Protein AF-A0A412WUX0-F1 (afdb_monomer)

Solvent-accessible surface area (backbone atoms only — not comparable to full-atom values): 13013 Å² total; per-residue (Å²): 109,77,71,57,54,52,52,52,54,52,56,62,64,58,61,72,76,57,72,54,77,54,63,45,78,46,76,36,76,36,96,85,45,47,32,38,26,40,71,36,90,91,42,71,40,30,37,38,42,23,55,69,78,55,90,70,81,76,86,53,52,28,70,38,41,63,61,88,53,41,49,54,47,30,47,33,31,50,48,30,52,52,50,46,74,75,46,52,74,66,56,39,49,47,39,46,50,40,46,74,73,71,46,87,69,50,52,30,40,28,38,32,50,38,57,90,77,61,35,52,66,39,66,68,31,37,44,40,68,37,54,30,63,40,22,71,72,38,60,77,92,65,27,82,92,31,56,92,56,72,77,51,65,82,45,43,47,57,56,46,58,52,48,52,50,47,53,46,47,38,75,67,50,68,67,57,97,78,65,58,66,73,61,41,77,30,31,36,74,44,74,38,50,35,87,53,42,64,40,73,68,58,30,54,50,54,27,50,52,20,51,60,43,44,74,71,52,87,83,76,76,50,91,36,61,82,60,46,81,124

Organism: NCBI:txid544645

Nearest PDB structures (foldseek):
  3gjy-assembly1_A  TM=4.454E-01  e=3.849E-01  Corynebacterium glutamicum ATCC 13032
  1wfs-assembly1_A  TM=1.898E-01  e=1.478E+00  Mus musculus
  1vkk-assembly1_A  TM=1.898E-01  e=4.760E+00  Mus musculus
  1v6f-assembly1_A  TM=1.378E-01  e=7.600E+00  Mus musculus

Sequence (230 aa):
MKRIVLLFAALFSVSMLFSQEVFRLGTVKGEYVTYKVREQKDVPTRWIVRNVHNPDTAIKIVPNPGVIFSQEKDIEMQIAKILHEHLSAEELLEMKTREKEGGVCWFEVILRVDRNKYKLLQVTCFRFCNKYMAGMRRPPEKRQDYPASYNDFWLNIDPDRLHAIEKDIVKRVVLPEKMPEILLTDDFNILIMPRDLGDIKKIKEERKKAIERWKKEDVKPRAGWPPMIL

Secondary structure (DSSP, 8-state):
-HHHHHHHHHHHHHGGGS----S-SEEEE-SS-EEEEEEETTEEEEEEEEETT-S-----EE---SS--HHHHHHHHHHHHHHHHHS-HHHHHHHHHHHHTT----EEEEEEEETTTTEEEEEEEEEEE-HHHHHHTS-GGG-TTS-SS---SGGGS-HHHHHHHHHHHHHH----TT--THHHHS-EEEEE-GGGTS-HHHHHHHHHHHHHHHHH--PPP---SPPEE-

Radius of gyration: 19.14 Å; Cα contacts (8 Å, |Δi|>4): 361; chains: 1; bounding box: 59×37×49 Å

Foldseek 3Di:
DVVVVVVVVVVVVVVVPDQPLQQDAAWHDDPPFIWHWDAAPVHNQKIKTFTPVPVDPDFFWADFLQDDALLLLLLLLQLLLLVLVLDDLVRLVVLVVCVVVVHDAKKKWKWADDLVVQATDFTGIIMGGFQQVVLVPDDPVSNPVGDPDGDHDVSRDRPVSVVVSRVCSRVPRHGDPDDDVSVHPTIYMRIHHSVSNNDNVSSVVSSVVSNVVNVPDDDHGDDRDDIGGD

pLDDT: mean 84.4, std 14.34, range [35.94, 98.5]

Mean predicted aligned error: 7.98 Å

Structure (mmCIF, N/CA/C/O backbone):
data_AF-A0A412WUX0-F1
#
_entry.id   AF-A0A412WUX0-F1
#
loop_
_atom_site.group_PDB
_atom_site.id
_atom_site.type_symbol
_atom_site.label_atom_id
_atom_site.label_alt_id
_atom_site.label_comp_id
_atom_site.label_asym_id
_atom_site.label_entity_id
_atom_site.label_seq_id
_atom_site.pdbx_PDB_ins_code
_atom_site.Cartn_x
_atom_site.Cartn_y
_atom_site.Cartn_z
_atom_site.occupancy
_atom_site.B_iso_or_equiv
_atom_site.auth_seq_id
_atom_site.auth_comp_id
_atom_site.auth_asym_id
_atom_site.auth_atom_id
_atom_site.pdbx_PDB_model_num
ATOM 1 N N . MET A 1 1 ? 40.992 -18.380 -9.695 1.00 50.12 1 MET A N 1
ATOM 2 C CA . MET A 1 1 ? 39.604 -18.566 -9.205 1.00 50.12 1 MET A CA 1
ATOM 3 C C . MET A 1 1 ? 39.081 -17.407 -8.358 1.00 50.12 1 MET A C 1
ATOM 5 O O . MET A 1 1 ? 38.064 -16.855 -8.742 1.00 50.12 1 MET A O 1
ATOM 9 N N . LYS A 1 2 ? 39.760 -16.951 -7.289 1.00 43.31 2 LYS A N 1
ATOM 10 C CA . LYS A 1 2 ? 39.247 -15.852 -6.430 1.00 43.31 2 LYS A CA 1
ATOM 11 C C . LYS A 1 2 ? 38.978 -14.517 -7.159 1.00 43.31 2 LYS A C 1
ATOM 13 O O . LYS A 1 2 ? 38.004 -13.848 -6.847 1.00 43.31 2 LYS A O 1
ATOM 18 N N . ARG A 1 3 ? 39.781 -14.157 -8.174 1.00 48.09 3 ARG A N 1
ATOM 19 C CA . ARG A 1 3 ? 39.564 -12.940 -8.992 1.00 48.09 3 ARG A CA 1
ATOM 20 C C . ARG A 1 3 ? 38.419 -13.056 -10.012 1.00 48.09 3 ARG A C 1
ATOM 22 O O . ARG A 1 3 ? 37.830 -12.045 -10.358 1.00 48.09 3 ARG A O 1
ATOM 29 N N . ILE A 1 4 ? 38.081 -14.271 -10.455 1.00 55.69 4 ILE A N 1
ATOM 30 C CA . ILE A 1 4 ? 36.988 -14.508 -11.418 1.00 55.69 4 ILE A CA 1
ATOM 31 C C . ILE A 1 4 ? 35.632 -14.436 -10.702 1.00 55.69 4 ILE A C 1
ATOM 33 O O . ILE A 1 4 ? 34.695 -13.846 -11.225 1.00 55.69 4 ILE A O 1
ATOM 37 N N . VAL A 1 5 ? 35.551 -14.944 -9.467 1.00 56.38 5 VAL A N 1
ATOM 38 C CA . VAL A 1 5 ? 34.332 -14.872 -8.639 1.00 56.38 5 VAL A CA 1
ATOM 39 C C . VAL A 1 5 ? 33.962 -13.422 -8.293 1.00 56.38 5 VAL A C 1
ATOM 41 O O . VAL A 1 5 ? 32.790 -13.067 -8.344 1.00 56.38 5 VAL A O 1
ATOM 44 N N . LEU A 1 6 ? 34.949 -12.559 -8.025 1.00 49.66 6 LEU A N 1
ATOM 45 C CA . LEU A 1 6 ? 34.724 -11.125 -7.782 1.00 49.66 6 LEU A CA 1
ATOM 46 C C . LEU A 1 6 ? 34.221 -10.373 -9.025 1.00 49.66 6 LEU A C 1
ATOM 48 O O . LEU A 1 6 ? 33.378 -9.492 -8.897 1.00 49.66 6 LEU A O 1
ATOM 52 N N . LEU A 1 7 ? 34.684 -10.746 -10.222 1.00 48.84 7 LEU A N 1
ATOM 53 C CA . LEU A 1 7 ? 34.197 -10.185 -11.488 1.00 48.84 7 LEU A CA 1
ATOM 54 C C . LEU A 1 7 ? 32.758 -10.621 -11.797 1.00 48.84 7 LEU A C 1
ATOM 56 O O . LEU A 1 7 ? 31.967 -9.804 -12.254 1.00 48.84 7 LEU A O 1
ATOM 60 N N . PHE A 1 8 ? 32.387 -11.865 -11.478 1.00 50.47 8 PHE A N 1
ATOM 61 C CA . PHE A 1 8 ? 31.000 -12.327 -11.591 1.00 50.47 8 PHE A CA 1
ATOM 62 C C . PHE A 1 8 ? 30.072 -11.660 -10.566 1.00 50.47 8 PHE A C 1
ATOM 64 O O . PHE A 1 8 ? 28.975 -11.248 -10.928 1.00 50.47 8 PHE A O 1
ATOM 71 N N . ALA A 1 9 ? 30.515 -11.475 -9.319 1.00 52.97 9 ALA A N 1
ATOM 72 C CA . ALA A 1 9 ? 29.742 -10.748 -8.310 1.00 52.97 9 ALA A CA 1
ATOM 73 C C . ALA A 1 9 ? 29.549 -9.262 -8.676 1.00 52.97 9 ALA A C 1
ATOM 75 O O . ALA A 1 9 ? 28.475 -8.713 -8.449 1.00 52.97 9 ALA A O 1
ATOM 76 N N . ALA A 1 10 ? 30.552 -8.633 -9.301 1.00 49.44 10 ALA A N 1
ATOM 77 C CA . ALA A 1 10 ? 30.454 -7.265 -9.809 1.00 49.44 10 ALA A CA 1
ATOM 78 C C . ALA A 1 10 ? 29.569 -7.149 -11.066 1.00 49.44 10 ALA A C 1
ATOM 80 O O . ALA A 1 10 ? 28.888 -6.148 -11.249 1.00 49.44 10 ALA A O 1
ATOM 81 N N . LEU A 1 11 ? 29.527 -8.173 -11.925 1.00 42.44 11 LEU A N 1
ATOM 82 C CA . LEU A 1 11 ? 28.628 -8.192 -13.087 1.00 42.44 11 LEU A CA 1
ATOM 83 C C . LEU A 1 11 ? 27.156 -8.387 -12.683 1.00 42.44 11 LEU A C 1
ATOM 85 O O . LEU A 1 11 ? 26.280 -7.812 -13.324 1.00 42.44 11 LEU A O 1
ATOM 89 N N . PHE A 1 12 ? 26.882 -9.114 -11.594 1.00 43.78 12 PHE A N 1
ATOM 90 C CA . PHE A 1 12 ? 25.527 -9.265 -11.042 1.00 43.78 12 PHE A CA 1
ATOM 91 C C . PHE A 1 12 ? 25.060 -8.073 -10.192 1.00 43.78 12 PHE A C 1
ATOM 93 O O . PHE A 1 12 ? 23.856 -7.838 -10.093 1.00 43.78 12 PHE A O 1
ATOM 100 N N . SER A 1 13 ? 25.970 -7.285 -9.610 1.00 43.75 13 SER A N 1
ATOM 101 C CA . SER A 1 13 ? 25.588 -6.057 -8.897 1.00 43.75 13 SER A CA 1
ATOM 102 C C . SER A 1 13 ? 25.332 -4.870 -9.832 1.00 43.75 13 SER A C 1
ATOM 104 O O . SER A 1 13 ? 24.620 -3.943 -9.455 1.00 43.75 13 SER A O 1
ATOM 106 N N . VAL A 1 14 ? 25.838 -4.905 -11.070 1.00 35.94 14 VAL A N 1
ATOM 107 C CA . VAL A 1 14 ? 25.613 -3.842 -12.070 1.00 35.94 14 VAL A CA 1
ATOM 108 C C . VAL A 1 14 ? 24.353 -4.092 -12.917 1.00 35.94 14 VAL A C 1
ATOM 110 O O . VAL A 1 14 ? 23.815 -3.159 -13.510 1.00 35.94 14 VAL A O 1
ATOM 113 N N . SER A 1 15 ? 23.789 -5.306 -12.919 1.00 37.72 15 SER A N 1
ATOM 114 C CA . SER A 1 15 ? 22.531 -5.590 -13.630 1.00 37.72 15 SER A CA 1
ATOM 115 C C . SER A 1 15 ? 21.265 -5.027 -12.965 1.00 37.72 15 SER A C 1
ATOM 117 O O . SER A 1 15 ? 20.222 -5.004 -13.613 1.00 37.72 15 SER A O 1
ATOM 119 N N . MET A 1 16 ? 21.334 -4.529 -11.723 1.00 43.56 16 MET A N 1
ATOM 120 C CA . MET A 1 16 ? 20.188 -3.880 -11.056 1.00 43.56 16 MET A CA 1
ATOM 121 C C . MET A 1 16 ? 19.999 -2.398 -11.429 1.00 43.56 16 MET A C 1
ATOM 123 O O . MET A 1 16 ? 19.018 -1.788 -11.022 1.00 43.56 16 MET A O 1
ATOM 127 N N . LEU A 1 17 ? 20.901 -1.812 -12.226 1.00 41.69 17 LEU A N 1
ATOM 128 C CA . LEU A 1 17 ? 20.804 -0.412 -12.669 1.00 41.69 17 LEU A CA 1
ATOM 129 C C . LEU A 1 17 ? 20.033 -0.224 -13.985 1.00 41.69 17 LEU A C 1
ATOM 131 O O . LEU A 1 17 ? 19.854 0.908 -14.437 1.00 41.69 17 LEU A O 1
ATOM 135 N N . PHE A 1 18 ? 19.541 -1.302 -14.599 1.00 41.22 18 PHE A N 1
ATOM 136 C CA . PHE A 1 18 ? 18.589 -1.181 -15.696 1.00 41.22 18 PHE A CA 1
ATOM 137 C C . PHE A 1 18 ? 17.186 -1.128 -15.118 1.00 41.22 18 PHE A C 1
ATOM 139 O O . PHE A 1 18 ? 16.753 -2.057 -14.445 1.00 41.22 18 PHE A O 1
ATOM 146 N N . SER A 1 19 ? 16.481 -0.039 -15.410 1.00 53.34 19 SER A N 1
ATOM 147 C CA . SER A 1 19 ? 15.059 0.122 -15.145 1.00 53.34 19 SER A CA 1
ATOM 148 C C . SER A 1 19 ? 14.264 -1.011 -15.803 1.00 53.34 19 SER A C 1
ATOM 150 O O . SER A 1 19 ? 13.866 -0.935 -16.967 1.00 53.34 19 SER A O 1
ATOM 152 N N . GLN A 1 20 ? 14.106 -2.119 -15.085 1.00 62.28 20 GLN A N 1
ATOM 153 C CA . GLN A 1 20 ? 13.270 -3.224 -15.505 1.00 62.28 20 GLN A CA 1
ATOM 154 C C . GLN A 1 20 ? 11.843 -2.811 -15.217 1.00 62.28 20 GLN A C 1
ATOM 156 O O . GLN A 1 20 ? 11.447 -2.740 -14.066 1.00 62.28 20 GLN A O 1
ATOM 161 N N . GLU A 1 21 ? 11.072 -2.532 -16.262 1.00 74.75 21 GLU A N 1
ATOM 162 C CA . GLU A 1 21 ? 9.619 -2.427 -16.161 1.00 74.75 21 GLU A CA 1
ATOM 163 C C . GLU A 1 21 ? 9.070 -3.798 -15.738 1.00 74.75 21 GLU A C 1
ATOM 165 O O . GLU A 1 21 ? 8.755 -4.624 -16.594 1.00 74.75 21 GLU A O 1
ATOM 170 N N . VAL A 1 22 ? 9.066 -4.073 -14.428 1.00 87.94 22 VAL A N 1
ATOM 171 C CA . VAL A 1 22 ? 8.624 -5.345 -13.835 1.00 87.94 22 VAL A CA 1
ATOM 172 C C . VAL A 1 22 ? 7.112 -5.450 -13.985 1.00 87.94 22 VAL A C 1
ATOM 174 O O . VAL A 1 22 ? 6.593 -6.411 -14.556 1.00 87.94 22 VAL A O 1
ATOM 177 N N . PHE A 1 23 ? 6.391 -4.420 -13.546 1.00 90.31 23 PHE A N 1
ATOM 178 C CA . PHE A 1 23 ? 4.933 -4.405 -13.558 1.00 90.31 23 PHE A CA 1
ATOM 179 C C . PHE A 1 23 ? 4.325 -3.946 -14.888 1.00 90.31 23 PHE A C 1
ATOM 181 O O . PHE A 1 23 ? 3.511 -3.036 -14.895 1.00 90.31 23 PHE A O 1
ATOM 188 N N . ARG A 1 24 ? 4.660 -4.580 -16.019 1.00 89.25 24 ARG A N 1
ATOM 189 C CA . ARG A 1 24 ? 4.060 -4.275 -17.342 1.00 89.25 24 ARG A CA 1
ATOM 190 C C . ARG A 1 24 ? 2.572 -4.604 -17.408 1.00 89.25 24 ARG A C 1
ATOM 192 O O . ARG A 1 24 ? 2.099 -5.524 -16.744 1.00 89.25 24 ARG A O 1
ATOM 199 N N . LEU A 1 25 ? 1.851 -3.915 -18.299 1.00 90.06 25 LEU A N 1
ATOM 200 C CA . LEU A 1 25 ? 0.465 -4.250 -18.641 1.00 90.06 25 LEU A CA 1
ATOM 201 C C . LEU A 1 25 ? 0.328 -5.734 -19.009 1.00 90.06 25 LEU A C 1
ATOM 203 O O . LEU A 1 25 ? 1.112 -6.266 -19.793 1.00 90.06 25 LEU A O 1
ATOM 207 N N . GLY A 1 26 ? -0.707 -6.389 -18.484 1.00 92.31 26 GLY A N 1
ATOM 208 C CA . GLY A 1 26 ? -0.935 -7.814 -18.693 1.00 92.31 26 GLY A CA 1
ATOM 209 C C . GLY A 1 26 ? -0.801 -8.612 -17.404 1.00 92.31 26 GLY A C 1
ATOM 210 O O . GLY A 1 26 ? -1.487 -8.316 -16.427 1.00 92.31 26 GLY A O 1
ATOM 211 N N . THR A 1 27 ? -0.015 -9.683 -17.440 1.00 95.00 27 THR A N 1
ATOM 212 C CA . THR A 1 27 ? 0.154 -10.616 -16.321 1.00 95.00 27 THR A CA 1
ATOM 213 C C . THR A 1 27 ? 1.610 -10.619 -15.881 1.00 95.00 27 THR A C 1
ATOM 215 O O . THR A 1 27 ? 2.494 -10.838 -16.704 1.00 95.00 27 THR A O 1
ATOM 218 N N . VAL A 1 28 ? 1.839 -10.425 -14.586 1.00 95.88 28 VAL A N 1
ATOM 219 C CA . VAL A 1 28 ? 3.159 -10.415 -13.945 1.00 95.88 28 VAL A CA 1
ATOM 220 C C . VAL A 1 28 ? 3.192 -11.560 -12.943 1.00 95.88 28 VAL A C 1
ATOM 222 O O . VAL A 1 28 ? 2.268 -11.700 -12.143 1.00 95.88 28 VAL A O 1
ATOM 225 N N . LYS A 1 29 ? 4.218 -12.408 -13.006 1.00 95.94 29 LYS A N 1
ATOM 226 C CA . LYS A 1 29 ? 4.355 -13.582 -12.138 1.00 95.94 29 LYS A CA 1
ATOM 227 C C . LYS A 1 29 ? 5.556 -13.403 -11.217 1.00 95.94 29 LYS A C 1
ATOM 229 O O . LYS A 1 29 ? 6.645 -13.135 -11.713 1.00 95.94 29 LYS A O 1
ATOM 234 N N . GLY A 1 30 ? 5.325 -13.561 -9.920 1.00 94.69 30 GLY A N 1
ATOM 235 C CA . GLY A 1 30 ? 6.360 -13.919 -8.956 1.00 94.69 30 GLY A CA 1
ATOM 236 C C . GLY A 1 30 ? 6.369 -15.432 -8.733 1.00 94.69 30 GLY A C 1
ATOM 237 O O . GLY A 1 30 ? 5.599 -16.173 -9.352 1.00 94.69 30 GLY A O 1
ATOM 238 N N . GLU A 1 31 ? 7.219 -15.887 -7.828 1.00 95.56 31 GLU A N 1
ATOM 239 C CA . GLU A 1 31 ? 7.283 -17.265 -7.352 1.00 95.56 31 GLU A CA 1
ATOM 240 C C . GLU A 1 31 ? 6.009 -17.665 -6.586 1.00 95.56 31 GLU A C 1
ATOM 242 O O . GLU A 1 31 ? 5.500 -18.774 -6.752 1.00 95.56 31 GLU A O 1
ATOM 247 N N . TYR A 1 32 ? 5.438 -16.745 -5.799 1.00 95.12 32 TYR A N 1
ATOM 248 C CA . TYR A 1 32 ? 4.324 -17.004 -4.877 1.00 95.12 32 TYR A CA 1
ATOM 249 C C . TYR A 1 32 ? 3.051 -16.217 -5.197 1.00 95.12 32 TYR A C 1
ATOM 251 O O . TYR A 1 32 ? 2.078 -16.257 -4.429 1.00 95.12 32 TYR A O 1
ATOM 259 N N . VAL A 1 33 ? 3.054 -15.460 -6.294 1.00 95.94 33 VAL A N 1
ATOM 260 C CA . VAL A 1 33 ? 1.966 -14.550 -6.650 1.00 95.94 33 VAL A CA 1
ATOM 261 C C . VAL A 1 33 ? 1.841 -14.375 -8.155 1.00 95.94 33 VAL A C 1
ATOM 263 O O . VAL A 1 33 ? 2.795 -14.493 -8.920 1.00 95.94 33 VAL A O 1
ATOM 266 N N . THR A 1 34 ? 0.635 -14.056 -8.604 1.00 96.88 34 THR A N 1
ATOM 267 C CA . THR A 1 34 ? 0.402 -13.571 -9.960 1.00 96.88 34 THR A CA 1
ATOM 268 C C . THR A 1 34 ? -0.442 -12.308 -9.884 1.00 96.88 34 THR A C 1
ATOM 270 O O . THR A 1 34 ? -1.509 -12.292 -9.273 1.00 96.88 34 THR A O 1
ATOM 273 N N . TYR A 1 35 ? 0.028 -11.248 -10.529 1.00 96.31 35 TYR A N 1
ATOM 274 C CA . TYR A 1 35 ? -0.666 -9.975 -10.631 1.00 96.31 35 TYR A CA 1
ATOM 275 C C . TYR A 1 35 ? -1.218 -9.773 -12.040 1.00 96.31 35 TYR A C 1
ATOM 277 O O . TYR A 1 35 ? -0.556 -10.054 -13.042 1.00 96.31 35 TYR A O 1
ATOM 285 N N . LYS A 1 36 ? -2.432 -9.231 -12.123 1.00 94.94 36 LYS A N 1
ATOM 286 C CA . LYS A 1 36 ? -2.956 -8.595 -13.328 1.00 94.94 36 LYS A CA 1
ATOM 287 C C . LYS A 1 36 ? -2.683 -7.101 -13.240 1.00 94.94 36 LYS A C 1
ATOM 289 O O . LYS A 1 36 ? -3.122 -6.449 -12.293 1.00 94.94 36 LYS A O 1
ATOM 294 N N . VAL A 1 37 ? -2.012 -6.566 -14.253 1.00 93.69 37 VAL A N 1
ATOM 295 C CA . VAL A 1 37 ? -1.744 -5.136 -14.389 1.00 93.69 37 VAL A CA 1
ATOM 296 C C . VAL A 1 37 ? -2.568 -4.574 -15.533 1.00 93.69 37 VAL A C 1
ATOM 298 O O . VAL A 1 37 ? -2.595 -5.130 -16.636 1.00 93.69 37 VAL A O 1
ATOM 301 N N . ARG A 1 38 ? -3.246 -3.461 -15.277 1.00 90.50 38 ARG A N 1
ATOM 302 C CA . ARG A 1 38 ? -4.010 -2.732 -16.291 1.00 90.50 38 ARG A CA 1
ATOM 303 C C . ARG A 1 38 ? -3.967 -1.237 -16.045 1.00 90.50 38 ARG A C 1
ATOM 305 O O . ARG A 1 38 ? -3.669 -0.783 -14.947 1.00 90.50 38 ARG A O 1
ATOM 312 N N . GLU A 1 39 ? -4.351 -0.480 -17.055 1.00 88.06 39 GLU A N 1
ATOM 313 C CA . GLU A 1 39 ? -4.575 0.953 -16.915 1.00 88.06 39 GLU A CA 1
ATOM 314 C C . GLU A 1 39 ? -5.876 1.230 -16.161 1.00 88.06 39 GLU A C 1
ATOM 316 O O . GLU A 1 39 ? -6.871 0.505 -16.296 1.00 88.06 39 GLU A O 1
ATOM 321 N N . GLN A 1 40 ? -5.880 2.312 -15.387 1.00 84.94 40 GLN A N 1
ATOM 322 C CA . GLN A 1 40 ? -7.119 2.904 -14.911 1.00 84.94 40 GLN A CA 1
ATOM 323 C C . GLN A 1 40 ? -7.785 3.653 -16.074 1.00 84.94 40 GLN A C 1
ATOM 325 O O . GLN A 1 40 ? -7.172 4.539 -16.668 1.00 84.94 40 GLN A O 1
ATOM 330 N N . LYS A 1 41 ? -9.045 3.313 -16.378 1.00 73.50 41 LYS A N 1
ATOM 331 C CA . LYS A 1 41 ? -9.776 3.828 -17.552 1.00 73.50 41 LYS A CA 1
ATOM 332 C C . LYS A 1 41 ? -9.795 5.359 -17.637 1.00 73.50 41 LYS A C 1
ATOM 334 O O . LYS A 1 41 ? -9.550 5.901 -18.708 1.00 73.50 41 LYS A O 1
ATOM 339 N N . ASP A 1 42 ? -10.003 6.037 -16.510 1.00 72.38 42 ASP A N 1
ATOM 340 C CA . ASP A 1 42 ? -10.177 7.499 -16.474 1.00 72.38 42 ASP A CA 1
ATOM 341 C C . ASP A 1 42 ? -8.895 8.264 -16.113 1.00 72.38 42 ASP A C 1
ATOM 343 O O . ASP A 1 42 ? -8.868 9.494 -16.112 1.00 72.38 42 ASP A O 1
ATOM 347 N N . VAL A 1 43 ? -7.813 7.548 -15.789 1.00 76.81 43 VAL A N 1
ATOM 348 C CA . VAL A 1 43 ? -6.539 8.150 -15.384 1.00 76.81 43 VAL A CA 1
ATOM 349 C C . VAL A 1 43 ? -5.390 7.360 -16.022 1.00 76.81 43 VAL A C 1
ATOM 351 O O . VAL A 1 43 ? -4.823 6.474 -15.383 1.00 76.81 43 VAL A O 1
ATOM 354 N N . PRO A 1 44 ? -4.996 7.671 -17.273 1.00 69.81 44 PRO A N 1
ATOM 355 C CA . PRO A 1 44 ? -4.031 6.868 -18.037 1.00 69.81 44 PRO A CA 1
ATOM 356 C C . PRO A 1 44 ? -2.609 6.884 -17.451 1.00 69.81 44 PRO A C 1
ATOM 358 O O . PRO A 1 44 ? -1.766 6.075 -17.835 1.00 69.81 44 PRO A O 1
ATOM 361 N N . THR A 1 45 ? -2.339 7.789 -16.503 1.00 79.94 45 THR A N 1
ATOM 362 C CA . THR A 1 45 ? -1.107 7.828 -15.703 1.00 79.94 45 THR A CA 1
ATOM 363 C C . THR A 1 45 ? -1.095 6.807 -14.570 1.00 79.94 45 THR A C 1
ATOM 365 O O . THR A 1 45 ? -0.093 6.730 -13.869 1.00 79.94 45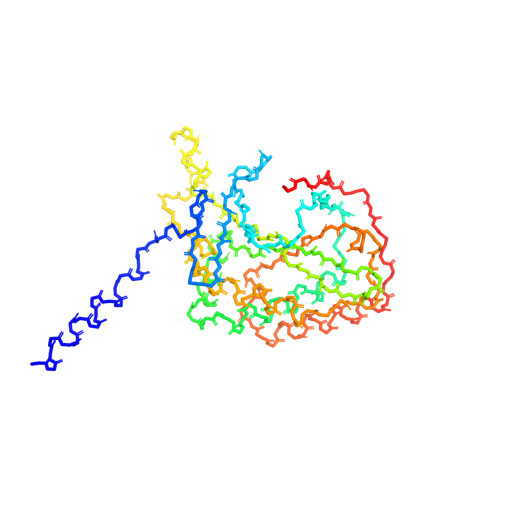 THR A O 1
ATOM 368 N N . ARG A 1 46 ? -2.175 6.051 -14.343 1.00 86.00 46 ARG A N 1
ATOM 369 C CA . ARG A 1 46 ? -2.303 5.136 -13.206 1.00 86.00 46 ARG A CA 1
ATOM 370 C C . ARG A 1 46 ? -2.456 3.697 -13.655 1.00 86.00 46 ARG A C 1
ATOM 372 O O . ARG A 1 46 ? -3.292 3.368 -14.498 1.00 86.00 46 ARG A O 1
ATOM 379 N N . TRP A 1 47 ? -1.635 2.843 -13.065 1.00 90.31 47 TRP A N 1
ATOM 380 C CA . TRP A 1 47 ? -1.645 1.405 -13.270 1.00 90.31 47 TRP A CA 1
ATOM 381 C C . TRP A 1 47 ? -2.238 0.744 -12.035 1.00 90.31 47 TRP A C 1
ATOM 383 O O . TRP A 1 47 ? -1.855 1.048 -10.908 1.00 90.31 47 TRP A O 1
ATOM 393 N N . ILE A 1 48 ? -3.206 -0.135 -12.266 1.00 92.19 48 ILE A N 1
ATOM 394 C CA . ILE A 1 48 ? -3.846 -0.957 -11.248 1.00 92.19 48 ILE A CA 1
ATOM 395 C C . ILE A 1 48 ? -3.151 -2.310 -11.268 1.00 92.19 48 ILE A C 1
ATOM 397 O O . ILE A 1 48 ? -3.170 -2.999 -12.290 1.00 92.19 48 ILE A O 1
ATOM 401 N N . VAL A 1 49 ? -2.576 -2.683 -10.131 1.00 94.38 49 VAL A N 1
ATOM 402 C CA . VAL A 1 49 ? -1.899 -3.959 -9.903 1.00 94.38 49 VAL A CA 1
ATOM 403 C C . VAL A 1 49 ? -2.764 -4.776 -8.948 1.00 94.38 49 VAL A C 1
ATOM 405 O O . VAL A 1 49 ? -2.902 -4.434 -7.775 1.00 94.38 49 VAL A O 1
ATOM 408 N N . ARG A 1 50 ? -3.403 -5.836 -9.448 1.00 93.88 50 ARG A N 1
ATOM 409 C CA . ARG A 1 50 ? -4.333 -6.672 -8.671 1.00 93.88 50 ARG A CA 1
ATOM 410 C C . ARG A 1 50 ? -3.845 -8.109 -8.608 1.00 93.88 50 ARG A C 1
ATOM 412 O O . ARG A 1 50 ? -3.576 -8.702 -9.649 1.00 93.88 50 ARG A O 1
ATOM 419 N N . ASN A 1 51 ? -3.780 -8.675 -7.408 1.00 94.38 51 ASN A N 1
ATOM 420 C CA . ASN A 1 51 ? -3.511 -10.095 -7.220 1.00 94.38 51 ASN A CA 1
ATOM 421 C C . ASN A 1 51 ? -4.646 -10.916 -7.855 1.00 94.38 51 ASN A C 1
ATOM 423 O O . ASN A 1 51 ? -5.819 -10.684 -7.556 1.00 94.38 51 ASN A O 1
ATOM 427 N N . VAL A 1 52 ? -4.326 -11.846 -8.760 1.00 91.38 52 VAL A N 1
ATOM 428 C CA . VAL A 1 52 ? -5.346 -12.640 -9.474 1.00 91.38 52 VAL A CA 1
ATOM 429 C C . VAL A 1 52 ? -6.083 -13.612 -8.559 1.00 91.38 52 VAL A C 1
ATOM 431 O O . VAL A 1 52 ? -7.188 -14.030 -8.886 1.00 91.38 52 VAL A O 1
ATOM 434 N N . HIS A 1 53 ? -5.478 -13.958 -7.423 1.00 85.88 53 HIS A N 1
ATOM 435 C CA . HIS A 1 53 ? -6.057 -14.852 -6.428 1.00 85.88 53 HIS A CA 1
ATOM 436 C C . HIS A 1 53 ? -6.792 -14.109 -5.313 1.00 85.88 53 HIS A C 1
ATOM 438 O O . HIS A 1 53 ? -7.194 -14.747 -4.341 1.00 85.88 53 HIS A O 1
ATOM 444 N N . ASN A 1 54 ? -7.001 -12.792 -5.442 1.00 80.81 54 ASN A N 1
ATOM 445 C CA . ASN A 1 54 ? -7.898 -12.097 -4.529 1.00 80.81 54 ASN A CA 1
ATOM 446 C C . ASN A 1 54 ? -9.297 -12.727 -4.633 1.00 80.81 54 ASN A C 1
ATOM 448 O O . ASN A 1 54 ? -9.900 -12.684 -5.709 1.00 80.81 54 ASN A O 1
ATOM 452 N N . PRO A 1 55 ? -9.806 -13.332 -3.543 1.00 62.19 55 PRO A N 1
ATOM 453 C CA . PRO A 1 55 ? -10.967 -14.221 -3.582 1.00 62.19 55 PRO A CA 1
ATOM 454 C C . PRO A 1 55 ? -12.278 -13.488 -3.876 1.00 62.19 55 PRO A C 1
ATOM 456 O O . PRO A 1 55 ? -13.289 -14.124 -4.162 1.00 62.19 55 PRO A O 1
ATOM 459 N N . ASP A 1 56 ? -12.273 -12.159 -3.801 1.00 64.94 56 ASP A N 1
ATOM 460 C CA . ASP A 1 56 ? -13.453 -11.334 -3.973 1.00 64.94 56 ASP A CA 1
ATOM 461 C C . ASP A 1 56 ? -13.245 -10.330 -5.118 1.00 64.94 56 ASP A C 1
ATOM 463 O O . ASP A 1 56 ? -12.532 -9.328 -5.005 1.00 64.94 56 ASP A O 1
ATOM 467 N N . THR A 1 57 ? -13.890 -10.635 -6.245 1.00 61.44 57 THR A N 1
ATOM 468 C CA . THR A 1 57 ? -13.896 -9.828 -7.468 1.00 61.44 57 THR A CA 1
ATOM 469 C C . THR A 1 57 ? -15.017 -8.794 -7.492 1.00 61.44 57 THR A C 1
ATOM 471 O O . THR A 1 57 ? -15.175 -8.126 -8.517 1.00 61.44 57 THR A O 1
ATOM 474 N N . ALA A 1 58 ? -15.811 -8.657 -6.418 1.00 69.88 58 ALA A N 1
ATOM 475 C CA . ALA A 1 58 ? -16.879 -7.671 -6.376 1.00 69.88 58 ALA A CA 1
ATOM 476 C C . ALA A 1 58 ? -16.287 -6.282 -6.627 1.00 69.88 58 ALA A C 1
ATOM 478 O O . ALA A 1 58 ? -15.391 -5.820 -5.908 1.00 69.88 58 ALA A O 1
ATOM 479 N N . ILE A 1 59 ? -16.773 -5.641 -7.687 1.00 66.12 59 ILE A N 1
ATOM 480 C CA . ILE A 1 59 ? -16.425 -4.264 -8.005 1.00 66.12 59 ILE A CA 1
ATOM 481 C C . ILE A 1 59 ? -17.177 -3.409 -6.997 1.00 66.12 59 ILE A C 1
ATOM 483 O O . ILE A 1 59 ? -18.392 -3.254 -7.091 1.00 66.12 59 ILE A O 1
ATOM 487 N N . LYS A 1 60 ? -16.441 -2.902 -6.013 1.00 78.00 60 LYS A N 1
ATOM 488 C CA . LYS A 1 60 ? -16.929 -1.870 -5.113 1.00 78.00 60 LYS A CA 1
ATOM 489 C C . LYS A 1 60 ? -16.441 -0.517 -5.586 1.00 78.00 60 LYS A C 1
ATOM 491 O O . LYS A 1 60 ? -15.418 -0.398 -6.265 1.00 78.00 60 LYS A O 1
ATOM 496 N N . ILE A 1 61 ? -17.223 0.488 -5.247 1.00 80.19 61 ILE A N 1
ATOM 497 C CA . ILE A 1 61 ? -16.875 1.872 -5.502 1.00 80.19 61 ILE A CA 1
ATOM 498 C C . ILE A 1 61 ? -15.792 2.260 -4.490 1.00 80.19 61 ILE A C 1
ATOM 500 O O . ILE A 1 61 ? -15.820 1.784 -3.363 1.00 80.19 61 ILE A O 1
ATOM 504 N N . VAL A 1 62 ? -14.836 3.107 -4.877 1.00 82.62 62 VAL A N 1
ATOM 505 C CA . VAL A 1 62 ? -13.983 3.790 -3.896 1.00 82.62 62 VAL A CA 1
ATOM 506 C C . VAL A 1 62 ? -14.572 5.169 -3.630 1.00 82.62 62 VAL A C 1
ATOM 508 O O . VAL A 1 62 ? -14.560 6.010 -4.543 1.00 82.62 62 VAL A O 1
ATOM 511 N N . PRO A 1 63 ? -15.115 5.424 -2.427 1.00 79.19 63 PRO A N 1
ATOM 51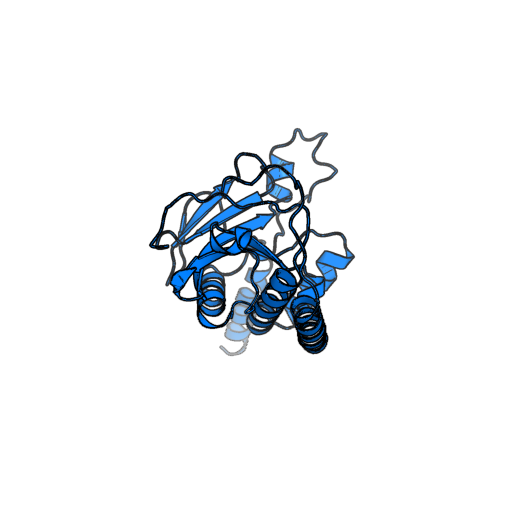2 C CA . PRO A 1 63 ? -15.717 6.698 -2.111 1.00 79.19 63 PRO A CA 1
ATOM 513 C C . PRO A 1 63 ? -14.635 7.774 -2.067 1.00 79.19 63 PRO A C 1
ATOM 515 O O . 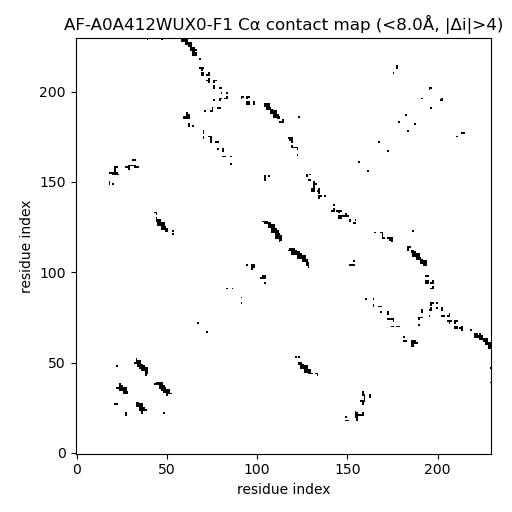PRO A 1 63 ? -13.498 7.535 -1.667 1.00 79.19 63 PRO A O 1
ATOM 518 N N . ASN A 1 64 ? -15.008 8.990 -2.453 1.00 81.50 64 ASN A N 1
ATOM 519 C CA . ASN A 1 64 ? -14.185 10.169 -2.239 1.00 81.50 64 ASN A CA 1
ATOM 520 C C . ASN A 1 64 ? -14.956 11.119 -1.313 1.00 81.50 64 ASN A C 1
ATOM 522 O O . ASN A 1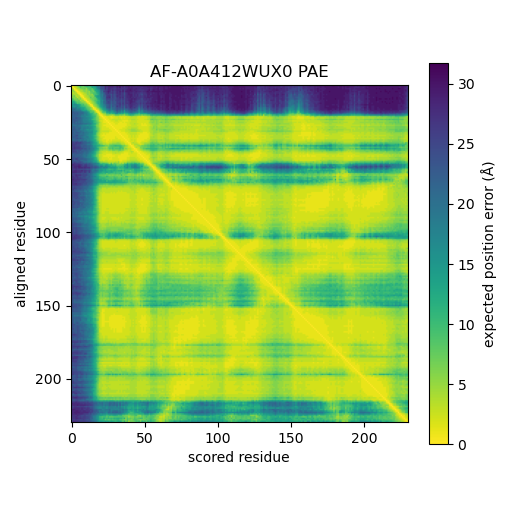 64 ? -15.791 11.892 -1.782 1.00 81.50 64 ASN A O 1
ATOM 526 N N . PRO A 1 65 ? -14.730 11.042 0.009 1.00 72.31 65 PRO A N 1
ATOM 527 C CA . PRO A 1 65 ? -15.516 11.773 1.004 1.00 72.31 65 PRO A CA 1
ATOM 528 C C . PRO A 1 65 ? -15.231 13.286 1.038 1.00 72.31 65 PRO A C 1
ATOM 530 O O . PRO A 1 65 ? -15.775 13.988 1.892 1.00 72.31 65 PRO A O 1
ATOM 533 N N . GLY A 1 66 ? -14.346 13.799 0.169 1.00 73.69 66 GLY A N 1
ATOM 534 C CA . GLY A 1 66 ? -13.986 15.222 0.101 1.00 73.69 66 GLY A CA 1
ATOM 535 C C . GLY A 1 66 ? -13.253 15.752 1.335 1.00 73.69 66 GLY A C 1
ATOM 536 O O . GLY A 1 66 ? -12.933 16.937 1.401 1.00 73.69 66 GLY A O 1
ATOM 537 N N . VAL A 1 67 ? -12.989 14.887 2.312 1.00 79.31 67 VAL A N 1
ATOM 538 C CA . VAL A 1 67 ? -12.272 15.162 3.555 1.00 79.31 67 VAL A CA 1
ATOM 539 C C . VAL A 1 67 ? -11.353 13.982 3.838 1.00 79.31 67 VAL A C 1
ATOM 541 O O . VAL A 1 67 ? -11.701 12.853 3.515 1.00 79.31 67 VAL A O 1
ATOM 544 N N . ILE A 1 68 ? -10.193 14.236 4.435 1.00 81.94 68 ILE A N 1
ATOM 545 C CA . ILE A 1 68 ? -9.303 13.169 4.904 1.00 81.94 68 ILE A CA 1
ATOM 546 C C . ILE A 1 68 ? -9.616 12.930 6.376 1.00 81.94 68 ILE A C 1
ATOM 548 O O . ILE A 1 68 ? -9.565 13.866 7.180 1.00 81.94 68 ILE A O 1
ATOM 552 N N . PHE A 1 69 ? -9.938 11.692 6.731 1.00 87.44 69 PHE A N 1
ATOM 553 C CA . PHE A 1 69 ? -10.215 11.311 8.106 1.00 87.44 69 PHE A CA 1
ATOM 554 C C . PHE A 1 69 ? -8.916 11.053 8.874 1.00 87.44 69 PHE A C 1
ATOM 556 O O . PHE A 1 69 ? -7.978 10.424 8.384 1.00 87.44 69 PHE A O 1
ATOM 563 N N . SER A 1 70 ? -8.868 11.472 10.137 1.00 90.06 70 SER A N 1
ATOM 564 C CA . SER A 1 70 ? -7.733 11.178 11.025 1.00 90.06 70 SER A CA 1
ATOM 565 C C . SER A 1 70 ? -7.526 9.663 11.220 1.00 90.06 70 SER A C 1
ATOM 567 O O . SER A 1 70 ? -6.408 9.207 11.445 1.00 90.06 70 SER A O 1
ATOM 569 N N . GLN A 1 71 ? -8.590 8.871 11.068 1.00 92.94 71 GLN A N 1
ATOM 570 C CA . GLN A 1 71 ? -8.586 7.410 11.024 1.00 92.94 71 GLN A CA 1
ATOM 571 C C . GLN A 1 71 ? -7.808 6.877 9.812 1.00 92.94 71 GLN A C 1
ATOM 573 O O . GLN A 1 71 ? -7.017 5.946 9.954 1.00 92.94 71 GLN A O 1
ATOM 578 N N . GLU A 1 72 ? -7.976 7.493 8.637 1.00 93.12 72 GLU A N 1
ATOM 579 C CA . GLU A 1 72 ? -7.181 7.153 7.453 1.00 93.12 72 GLU A CA 1
ATOM 580 C C . GLU A 1 72 ? -5.707 7.459 7.699 1.00 93.12 72 GLU A C 1
ATOM 582 O O . GLU A 1 72 ? -4.871 6.635 7.351 1.00 93.12 72 GLU A O 1
ATOM 587 N N . LYS A 1 73 ? -5.373 8.567 8.381 1.00 93.44 73 LYS A N 1
ATOM 588 C CA . LYS A 1 73 ? -3.976 8.881 8.729 1.00 93.44 73 LYS A CA 1
ATOM 589 C C . LYS A 1 73 ? -3.359 7.861 9.696 1.00 93.44 73 LYS A C 1
ATOM 591 O O . LYS A 1 73 ? -2.181 7.541 9.563 1.00 93.44 73 LYS A O 1
ATOM 596 N N . ASP A 1 74 ? -4.116 7.316 10.651 1.00 95.62 74 ASP A N 1
ATOM 597 C CA . ASP A 1 74 ? -3.633 6.211 11.500 1.00 95.62 74 ASP A CA 1
ATOM 598 C C . ASP A 1 74 ? -3.311 4.971 10.653 1.00 95.62 74 ASP A C 1
ATOM 600 O O . ASP A 1 74 ? -2.204 4.434 10.739 1.00 95.62 74 ASP A O 1
ATOM 604 N N . ILE A 1 75 ? -4.233 4.566 9.772 1.00 97.19 75 ILE A N 1
ATOM 605 C CA . ILE A 1 75 ? -4.016 3.452 8.836 1.00 97.19 75 ILE A CA 1
ATOM 606 C C . ILE A 1 75 ? -2.806 3.732 7.929 1.00 97.19 75 ILE A C 1
ATOM 608 O O . ILE A 1 75 ? -1.941 2.871 7.773 1.00 97.19 75 ILE A O 1
ATOM 612 N N . GLU A 1 76 ? -2.697 4.944 7.387 1.00 96.94 76 GLU A N 1
ATOM 613 C CA . GLU A 1 76 ? -1.580 5.405 6.561 1.00 96.94 76 GLU A CA 1
ATOM 614 C C . GLU A 1 76 ? -0.243 5.220 7.283 1.00 96.94 76 GLU A C 1
ATOM 616 O O . GLU A 1 76 ? 0.680 4.641 6.718 1.00 96.94 76 GLU A O 1
ATOM 621 N N . MET A 1 77 ? -0.139 5.625 8.553 1.00 97.56 77 MET A N 1
ATOM 622 C CA . MET A 1 77 ? 1.098 5.465 9.326 1.00 97.56 77 MET A CA 1
ATOM 623 C C . MET A 1 77 ? 1.394 4.008 9.697 1.00 97.56 77 MET A C 1
ATOM 625 O O . MET A 1 77 ? 2.561 3.625 9.808 1.00 97.56 77 MET A O 1
ATOM 629 N N . GLN A 1 78 ? 0.371 3.165 9.868 1.00 98.25 78 GLN A N 1
ATOM 630 C CA . GLN A 1 78 ? 0.575 1.721 10.025 1.00 98.25 78 GLN A CA 1
ATOM 631 C C . GLN A 1 78 ? 1.178 1.104 8.760 1.00 98.25 78 GLN A C 1
ATOM 633 O O . GLN A 1 78 ? 2.140 0.340 8.855 1.00 98.25 78 GLN A O 1
ATOM 638 N N . ILE A 1 79 ? 0.664 1.473 7.585 1.00 98.44 79 ILE A N 1
ATOM 639 C CA . ILE A 1 79 ? 1.168 0.986 6.296 1.00 98.44 79 ILE A CA 1
ATOM 640 C C . ILE A 1 79 ? 2.551 1.570 6.002 1.00 98.44 79 ILE A C 1
ATOM 642 O O . ILE A 1 79 ? 3.444 0.825 5.616 1.00 98.44 79 ILE A O 1
ATOM 646 N N . ALA A 1 80 ? 2.786 2.854 6.280 1.00 97.62 80 ALA A N 1
ATOM 647 C CA . ALA A 1 80 ? 4.104 3.475 6.158 1.00 97.62 80 ALA A CA 1
ATOM 648 C C . ALA A 1 80 ? 5.159 2.752 7.011 1.00 97.62 80 ALA A C 1
ATOM 650 O O . ALA A 1 80 ? 6.272 2.518 6.546 1.00 97.62 80 ALA A O 1
ATOM 651 N N . LYS A 1 81 ? 4.803 2.324 8.233 1.00 98.00 81 LYS A N 1
ATOM 652 C CA . LYS A 1 81 ? 5.684 1.495 9.070 1.00 98.00 81 LYS A CA 1
ATOM 653 C C . LYS A 1 81 ? 5.993 0.145 8.424 1.00 98.00 81 LYS A C 1
ATOM 655 O O . LYS A 1 81 ? 7.142 -0.276 8.468 1.00 98.00 81 LYS A O 1
ATOM 660 N N . ILE A 1 82 ? 4.991 -0.533 7.860 1.00 98.25 82 ILE A N 1
ATOM 661 C CA . ILE A 1 82 ? 5.194 -1.806 7.151 1.00 98.25 82 ILE A CA 1
ATOM 662 C C . ILE A 1 82 ? 6.141 -1.585 5.970 1.00 98.25 82 ILE A C 1
ATOM 664 O O . ILE A 1 82 ? 7.150 -2.268 5.872 1.00 98.25 82 ILE A O 1
ATOM 668 N N . LEU A 1 83 ? 5.878 -0.584 5.130 1.00 97.44 83 LEU A N 1
ATOM 669 C CA . LEU A 1 83 ? 6.739 -0.250 3.996 1.00 97.44 83 LEU A CA 1
ATOM 670 C C . LEU A 1 83 ? 8.174 0.046 4.448 1.00 97.44 83 LEU A C 1
ATOM 672 O O . LEU A 1 83 ? 9.105 -0.517 3.888 1.00 97.44 83 LEU A O 1
ATOM 676 N N . HIS A 1 84 ? 8.368 0.838 5.505 1.00 95.94 84 HIS A N 1
ATOM 677 C CA . HIS A 1 84 ? 9.699 1.106 6.058 1.00 95.94 84 HIS A CA 1
ATOM 678 C C . HIS A 1 84 ? 10.446 -0.180 6.461 1.00 95.94 84 HIS A C 1
ATOM 680 O O . HIS A 1 84 ? 11.664 -0.240 6.340 1.00 95.94 84 HIS A O 1
ATOM 686 N N . GLU A 1 85 ? 9.756 -1.205 6.958 1.00 96.12 85 GLU A N 1
ATOM 687 C CA . GLU A 1 85 ? 10.384 -2.480 7.335 1.00 96.12 85 GLU A CA 1
ATOM 688 C C . GLU A 1 85 ? 10.735 -3.367 6.129 1.00 96.12 85 GLU A C 1
ATOM 690 O O . GLU A 1 85 ? 11.633 -4.199 6.237 1.00 96.12 85 GLU A O 1
ATOM 695 N N . HIS A 1 86 ? 10.043 -3.197 4.998 1.00 96.75 86 HIS A N 1
ATOM 696 C CA . HIS A 1 86 ? 10.285 -3.948 3.757 1.00 96.75 86 HIS A CA 1
ATOM 697 C C . HIS A 1 86 ? 11.294 -3.275 2.816 1.00 96.75 86 HIS A C 1
ATOM 699 O O . HIS A 1 86 ? 11.800 -3.929 1.904 1.00 96.75 86 HIS A O 1
ATOM 705 N N . LEU A 1 87 ? 11.569 -1.984 3.009 1.00 94.69 87 LEU A N 1
ATOM 706 C CA . LEU A 1 87 ? 12.510 -1.211 2.199 1.00 94.69 87 LEU A CA 1
ATOM 707 C C . LEU A 1 87 ? 13.904 -1.164 2.834 1.00 94.69 87 LEU A C 1
ATOM 709 O O . LEU A 1 87 ? 14.046 -1.043 4.053 1.00 94.69 87 LEU A O 1
ATOM 713 N N . SER A 1 88 ? 14.942 -1.200 1.999 1.00 94.38 88 SER A N 1
ATOM 714 C CA . SER A 1 88 ? 16.319 -0.975 2.440 1.00 94.38 88 SER A CA 1
ATOM 715 C C . SER A 1 88 ? 16.567 0.498 2.799 1.00 94.38 88 SER A C 1
ATOM 717 O O . SER A 1 88 ? 15.802 1.396 2.437 1.00 94.38 88 SER A O 1
ATOM 719 N N . ALA A 1 89 ? 17.670 0.776 3.500 1.00 92.50 89 ALA A N 1
ATOM 720 C CA . ALA A 1 89 ? 18.059 2.149 3.821 1.00 92.50 89 ALA A CA 1
ATOM 721 C C . ALA A 1 89 ? 18.325 2.987 2.554 1.00 92.50 89 ALA A C 1
ATOM 723 O O . ALA A 1 89 ? 17.988 4.171 2.509 1.00 92.50 89 ALA A O 1
ATOM 724 N N . GLU A 1 90 ? 18.895 2.366 1.522 1.00 92.94 90 GLU A N 1
ATOM 725 C CA . GLU A 1 90 ? 19.164 2.970 0.218 1.00 92.94 90 GLU A CA 1
ATOM 726 C C . GLU A 1 90 ? 17.863 3.295 -0.519 1.00 92.94 90 GLU A C 1
ATOM 728 O O . GLU A 1 90 ? 17.714 4.406 -1.021 1.00 92.94 90 GLU A O 1
ATOM 733 N N . GLU A 1 91 ? 16.892 2.380 -0.516 1.00 93.38 91 GLU A N 1
ATOM 734 C CA . GLU A 1 91 ? 15.579 2.598 -1.136 1.00 93.38 91 GLU A CA 1
ATOM 735 C C . GLU A 1 91 ? 14.794 3.711 -0.423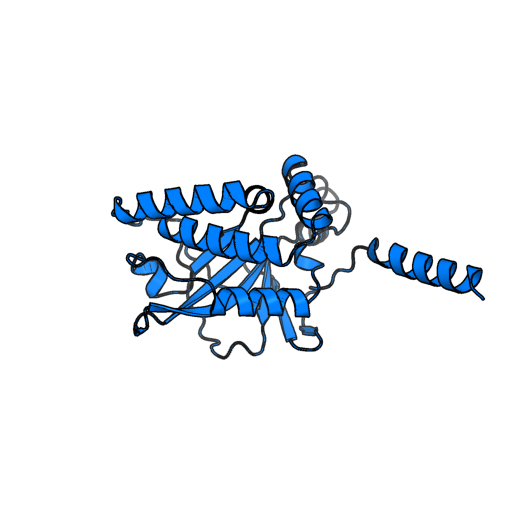 1.00 93.38 91 GLU A C 1
ATOM 737 O O . GLU A 1 91 ? 14.183 4.569 -1.062 1.00 93.38 91 GLU A O 1
ATOM 742 N N . LEU A 1 92 ? 14.852 3.762 0.912 1.00 91.88 92 LEU A N 1
ATOM 743 C CA . LEU A 1 92 ? 14.253 4.848 1.695 1.00 91.88 92 LEU A CA 1
ATOM 744 C C . LEU A 1 92 ? 14.907 6.204 1.389 1.00 91.88 92 LEU A C 1
ATOM 746 O O . LEU A 1 92 ? 14.220 7.230 1.306 1.00 91.88 92 LEU A O 1
ATOM 750 N N . LEU A 1 93 ? 16.229 6.226 1.197 1.00 89.69 93 LEU A N 1
ATOM 751 C CA . LEU A 1 93 ? 16.952 7.423 0.777 1.00 89.69 93 LEU A CA 1
ATOM 752 C C . LEU A 1 93 ? 16.569 7.835 -0.650 1.00 89.69 93 LEU A C 1
ATOM 754 O O . LEU A 1 93 ? 16.349 9.020 -0.903 1.00 89.69 93 LEU A O 1
ATOM 758 N N . GLU A 1 94 ? 16.443 6.876 -1.564 1.00 88.44 94 GLU A N 1
ATOM 759 C CA . GLU A 1 94 ? 16.004 7.097 -2.939 1.00 88.44 94 GLU A CA 1
ATOM 760 C C . GLU A 1 94 ? 14.602 7.721 -2.982 1.00 88.44 94 GLU A C 1
ATOM 762 O O . GLU A 1 94 ? 14.401 8.729 -3.662 1.00 88.44 94 GLU A O 1
ATOM 767 N N . MET A 1 95 ? 13.652 7.204 -2.194 1.00 87.31 95 MET A N 1
ATOM 768 C CA . MET A 1 95 ? 12.303 7.772 -2.059 1.00 87.31 95 MET A CA 1
ATOM 769 C C . MET A 1 95 ? 12.337 9.242 -1.638 1.00 87.31 95 MET A C 1
ATOM 771 O O . MET A 1 95 ? 11.660 10.087 -2.231 1.00 87.31 95 MET A O 1
ATOM 775 N N . LYS A 1 96 ? 13.166 9.564 -0.641 1.00 84.06 96 LYS A N 1
ATOM 776 C CA . LYS A 1 96 ? 13.338 10.934 -0.145 1.00 84.06 96 LYS A CA 1
ATOM 777 C C . LYS A 1 96 ? 13.960 11.856 -1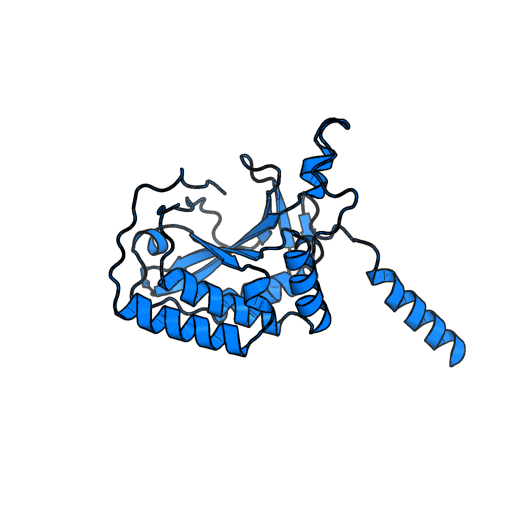.195 1.00 84.06 96 LYS A C 1
ATOM 779 O O . LYS A 1 96 ? 13.588 13.026 -1.275 1.00 84.06 96 LYS A O 1
ATOM 784 N N . THR A 1 97 ? 14.915 11.356 -1.973 1.00 86.19 97 THR A N 1
ATOM 785 C CA . THR A 1 97 ? 15.559 12.112 -3.055 1.00 86.19 97 THR A CA 1
ATOM 786 C C . THR A 1 97 ? 14.568 12.396 -4.178 1.00 86.19 97 THR A C 1
ATOM 788 O O . THR A 1 97 ? 14.367 13.557 -4.529 1.00 86.19 97 THR A O 1
ATOM 791 N N . ARG A 1 98 ? 13.848 11.370 -4.645 1.00 81.38 98 ARG A N 1
ATOM 792 C CA . ARG A 1 98 ? 12.829 11.498 -5.695 1.00 81.38 98 ARG A CA 1
ATOM 793 C C . ARG A 1 98 ? 11.750 12.512 -5.339 1.00 81.38 98 ARG A C 1
ATOM 795 O O . ARG A 1 98 ? 11.346 13.292 -6.192 1.00 81.38 98 ARG A O 1
ATOM 802 N N . GLU A 1 99 ? 11.286 12.535 -4.091 1.00 82.25 99 GLU A N 1
ATOM 803 C CA . GLU A 1 99 ? 10.289 13.519 -3.659 1.00 82.25 99 GLU A CA 1
ATOM 804 C C . GLU A 1 99 ? 10.829 14.955 -3.681 1.00 82.25 99 GLU A C 1
ATOM 806 O O . GLU A 1 99 ? 10.133 15.859 -4.143 1.00 82.25 99 GLU A O 1
ATOM 811 N N . LYS A 1 100 ? 12.073 15.177 -3.230 1.00 81.88 100 LYS A N 1
ATOM 812 C CA . LYS A 1 100 ? 12.717 16.503 -3.285 1.00 81.88 100 LYS A CA 1
ATOM 813 C C . LYS A 1 100 ? 12.859 17.021 -4.712 1.00 81.88 100 LYS A C 1
ATOM 815 O O . LYS A 1 100 ? 12.747 18.221 -4.935 1.00 81.88 100 LYS A O 1
ATOM 820 N N . GLU A 1 101 ? 13.083 16.123 -5.662 1.00 80.00 101 GLU A N 1
ATOM 821 C CA . GLU A 1 101 ? 13.199 16.427 -7.091 1.00 80.00 101 GLU A CA 1
ATOM 822 C C . GLU A 1 101 ? 11.831 16.633 -7.773 1.00 80.00 101 GLU A C 1
ATOM 824 O O . GLU A 1 101 ? 11.753 16.768 -8.992 1.00 80.00 101 GLU A O 1
ATOM 829 N N . GLY A 1 102 ? 10.729 16.661 -7.010 1.00 70.06 102 GLY A N 1
ATOM 830 C CA . GLY A 1 102 ? 9.373 16.813 -7.549 1.00 70.06 102 GLY A CA 1
ATOM 831 C C . GLY A 1 102 ? 8.823 15.537 -8.196 1.00 70.06 102 GLY A C 1
ATOM 832 O O . GLY A 1 102 ? 7.779 15.559 -8.860 1.00 70.06 102 GLY A O 1
ATOM 833 N N . GLY A 1 103 ? 9.510 14.410 -8.002 1.00 69.12 103 GLY A N 1
ATOM 834 C CA . GLY A 1 103 ? 9.077 13.092 -8.426 1.00 69.12 103 GLY A CA 1
ATOM 835 C C . GLY A 1 103 ? 7.792 12.664 -7.720 1.00 69.12 103 GLY A C 1
ATOM 836 O O . GLY A 1 103 ? 7.574 12.902 -6.533 1.00 69.12 103 GLY A O 1
ATOM 837 N N . VAL A 1 104 ? 6.923 11.995 -8.475 1.00 68.19 104 VAL A N 1
ATOM 838 C CA . VAL A 1 104 ? 5.711 11.365 -7.951 1.00 68.19 104 VAL A CA 1
ATOM 839 C C . VAL A 1 104 ? 6.017 9.891 -7.741 1.00 68.19 104 VAL A C 1
ATOM 841 O O . VAL A 1 104 ? 6.200 9.177 -8.718 1.00 68.19 104 VAL A O 1
ATOM 844 N N . CYS A 1 105 ? 6.085 9.460 -6.482 1.00 77.94 105 CYS A N 1
ATOM 845 C CA . CYS A 1 105 ? 6.406 8.081 -6.109 1.00 77.94 105 CYS A CA 1
ATOM 846 C C . CYS A 1 105 ? 5.579 7.622 -4.897 1.00 77.94 105 CYS A C 1
ATOM 848 O O . CYS A 1 105 ? 6.089 7.010 -3.959 1.00 77.94 105 CYS A O 1
ATOM 850 N N . TRP A 1 106 ? 4.300 7.995 -4.860 1.00 87.81 106 TRP A N 1
ATOM 851 C CA . TRP A 1 106 ? 3.413 7.559 -3.786 1.00 87.81 106 TRP A CA 1
ATOM 852 C C . TRP A 1 106 ? 3.090 6.069 -3.915 1.00 87.81 106 TRP A C 1
ATOM 854 O O . TRP A 1 106 ? 2.942 5.543 -5.019 1.00 87.81 106 TRP A O 1
ATOM 864 N N . PHE A 1 107 ? 2.946 5.411 -2.771 1.00 94.06 107 PHE A N 1
ATOM 865 C CA . PHE A 1 107 ? 2.395 4.068 -2.689 1.00 94.06 107 PHE A CA 1
ATOM 866 C C . PHE A 1 107 ? 0.908 4.192 -2.405 1.00 94.06 107 PHE A C 1
ATOM 868 O O . PHE A 1 107 ? 0.521 4.729 -1.367 1.00 94.06 107 PHE A O 1
ATOM 875 N N . GLU A 1 108 ? 0.066 3.716 -3.314 1.00 94.25 108 GLU A N 1
ATOM 876 C CA . GLU A 1 108 ? -1.371 3.721 -3.088 1.00 94.25 108 GLU A CA 1
ATOM 877 C C . GLU A 1 108 ? -1.922 2.306 -3.044 1.00 94.25 108 GLU A C 1
ATOM 879 O O . GLU A 1 108 ? -1.649 1.477 -3.915 1.00 94.25 108 GLU A O 1
ATOM 884 N N . VAL A 1 109 ? -2.725 2.048 -2.020 1.00 95.88 109 VAL A N 1
ATOM 885 C CA . VAL A 1 109 ? -3.314 0.743 -1.752 1.00 95.88 109 VAL A CA 1
ATOM 886 C C . VAL A 1 109 ? -4.803 0.890 -1.513 1.00 95.88 109 VAL A C 1
ATOM 888 O O . VAL A 1 109 ? -5.246 1.819 -0.841 1.00 95.88 109 VAL A O 1
ATOM 891 N N . ILE A 1 110 ? -5.580 -0.016 -2.096 1.00 94.31 110 ILE A N 1
ATOM 892 C CA . ILE A 1 110 ? -7.025 -0.054 -1.939 1.00 94.31 110 ILE A CA 1
ATOM 893 C C . ILE A 1 110 ? -7.355 -1.212 -1.004 1.00 94.31 110 ILE A C 1
ATOM 895 O O . ILE A 1 110 ? -6.923 -2.348 -1.210 1.00 94.31 110 ILE A O 1
ATOM 899 N N . LEU A 1 111 ? -8.108 -0.901 0.041 1.00 94.56 111 LEU A N 1
ATOM 900 C CA . LEU A 1 111 ? -8.391 -1.769 1.169 1.00 94.56 111 LEU A CA 1
ATOM 901 C C . LEU A 1 111 ? -9.868 -2.148 1.190 1.00 94.56 111 LEU A C 1
ATOM 903 O O . LEU A 1 111 ? -10.735 -1.314 0.935 1.00 94.56 111 LEU A O 1
ATOM 907 N N . ARG A 1 112 ? -10.146 -3.404 1.547 1.00 92.94 112 ARG A N 1
ATOM 908 C CA . ARG A 1 112 ? -11.499 -3.892 1.832 1.00 92.94 112 ARG A CA 1
ATOM 909 C C . ARG A 1 112 ? -11.581 -4.391 3.255 1.00 92.94 112 ARG A C 1
ATOM 911 O O . ARG A 1 112 ? -10.713 -5.138 3.703 1.00 92.94 112 ARG A O 1
ATOM 918 N N . VAL A 1 113 ? -12.667 -4.048 3.931 1.00 92.81 113 VAL A N 1
ATOM 919 C CA . VAL A 1 113 ? -12.911 -4.432 5.320 1.00 92.81 113 VAL A CA 1
ATOM 920 C C . VAL A 1 113 ? -14.087 -5.390 5.445 1.00 92.81 113 VAL A C 1
ATOM 922 O O . VAL A 1 113 ? -15.046 -5.346 4.677 1.00 92.81 113 VAL A O 1
ATOM 925 N N . ASP A 1 114 ? -14.006 -6.263 6.442 1.00 91.75 114 ASP A N 1
ATOM 926 C CA . ASP A 1 114 ? -15.154 -6.986 6.973 1.00 91.75 114 ASP A CA 1
ATOM 927 C C . ASP A 1 114 ? -15.765 -6.104 8.064 1.00 91.75 114 ASP A C 1
ATOM 929 O O . ASP A 1 114 ? -15.256 -6.053 9.186 1.00 91.75 114 ASP A O 1
ATOM 933 N N . ARG A 1 115 ? -16.831 -5.374 7.713 1.00 90.44 115 ARG A N 1
ATOM 934 C CA . ARG A 1 115 ? -17.533 -4.458 8.625 1.00 90.44 115 ARG A CA 1
ATOM 935 C C . ARG A 1 115 ? -18.016 -5.164 9.890 1.00 90.44 115 ARG A C 1
ATOM 937 O O . ARG A 1 115 ? -17.876 -4.619 10.978 1.00 90.44 115 ARG A O 1
ATOM 944 N N . ASN A 1 116 ? -18.549 -6.378 9.753 1.00 90.81 116 ASN A N 1
ATOM 945 C CA . ASN A 1 116 ? -19.139 -7.119 10.868 1.00 90.81 116 ASN A CA 1
ATOM 946 C C . ASN A 1 116 ? -18.071 -7.596 11.856 1.00 90.81 116 ASN A C 1
ATOM 948 O O . ASN A 1 116 ? -18.307 -7.609 13.060 1.00 90.81 116 ASN A O 1
ATOM 952 N N . LYS A 1 117 ? -16.893 -7.983 11.353 1.00 92.75 117 LYS A N 1
ATOM 953 C CA . LYS A 1 117 ? -15.751 -8.396 12.189 1.00 92.75 117 LYS A CA 1
ATOM 954 C C . LYS A 1 117 ? -14.788 -7.257 12.513 1.00 92.75 117 LYS A C 1
ATOM 956 O O . LYS A 1 117 ? -13.779 -7.503 13.167 1.00 92.75 117 LYS A O 1
ATOM 961 N N . TYR A 1 118 ? -15.076 -6.053 12.027 1.00 92.69 118 TYR A N 1
ATOM 962 C CA . TYR A 1 118 ? -14.272 -4.852 12.205 1.00 92.69 118 TYR A CA 1
ATOM 963 C C . TYR A 1 118 ? -12.778 -5.054 11.911 1.00 92.69 118 TYR A C 1
ATOM 965 O O . TYR A 1 118 ? -11.901 -4.685 12.692 1.00 92.69 118 TYR A O 1
ATOM 973 N N . LYS A 1 119 ? -12.470 -5.690 10.777 1.00 94.00 119 LYS A N 1
ATOM 974 C CA . LYS A 1 119 ? -11.090 -6.025 10.405 1.00 94.00 119 LYS A CA 1
ATOM 975 C C . LYS A 1 119 ? -10.816 -5.798 8.930 1.00 94.00 119 LYS A C 1
ATOM 977 O O . LYS A 1 119 ? -11.722 -5.876 8.100 1.00 94.00 119 LYS A O 1
ATOM 982 N N . LEU A 1 120 ? -9.546 -5.582 8.602 1.00 94.75 120 LEU A N 1
ATOM 983 C CA . LEU A 1 120 ? -9.098 -5.569 7.219 1.00 94.75 120 LEU A CA 1
ATOM 984 C C . LEU A 1 120 ? -9.212 -6.987 6.633 1.00 94.75 120 LEU A C 1
ATOM 986 O O . LEU A 1 120 ? -8.720 -7.951 7.218 1.00 94.75 120 LEU A O 1
ATOM 990 N N . LEU A 1 121 ? -9.922 -7.120 5.514 1.00 92.56 121 LEU A N 1
ATOM 991 C CA . LEU A 1 121 ? -10.170 -8.399 4.849 1.00 92.56 121 LEU A CA 1
ATOM 992 C C . LEU A 1 121 ? -9.103 -8.689 3.793 1.00 92.56 121 LEU A C 1
ATOM 994 O O . LEU A 1 121 ? -8.600 -9.806 3.727 1.00 92.56 121 LEU A O 1
ATOM 998 N N . GLN A 1 122 ? -8.784 -7.693 2.965 1.00 92.81 122 GLN A N 1
ATOM 999 C CA . GLN A 1 122 ? -7.828 -7.829 1.869 1.00 92.81 122 GLN A CA 1
ATOM 1000 C C . GLN A 1 122 ? -7.329 -6.465 1.377 1.00 92.81 122 GLN A C 1
ATOM 1002 O O . GLN A 1 122 ? -7.985 -5.435 1.558 1.00 92.81 122 GLN A O 1
ATOM 1007 N N . VAL A 1 123 ? -6.199 -6.495 0.676 1.00 94.75 123 VAL A N 1
ATOM 1008 C CA . VAL A 1 123 ? -5.790 -5.455 -0.271 1.00 94.75 123 VAL A CA 1
ATOM 1009 C C . VAL A 1 123 ? -6.390 -5.812 -1.628 1.00 94.75 123 VAL A C 1
ATOM 1011 O O . VAL A 1 123 ? -6.058 -6.849 -2.189 1.00 94.75 123 VAL A O 1
ATOM 1014 N N . THR A 1 124 ? -7.283 -4.990 -2.177 1.00 93.56 124 THR A N 1
ATOM 1015 C CA . THR A 1 124 ? -7.994 -5.327 -3.427 1.00 93.56 124 THR A CA 1
ATOM 1016 C C . THR A 1 124 ? -7.169 -5.040 -4.677 1.00 93.56 124 THR A C 1
ATOM 1018 O O . THR A 1 124 ? -7.297 -5.748 -5.685 1.00 93.56 124 THR A O 1
ATOM 1021 N N . CYS A 1 125 ? -6.327 -4.010 -4.615 1.00 93.94 125 CYS A N 1
ATOM 1022 C CA . CYS A 1 125 ? -5.277 -3.712 -5.579 1.00 93.94 125 CYS A CA 1
ATOM 1023 C C . CYS A 1 125 ? -4.326 -2.640 -5.037 1.00 93.94 125 CYS A C 1
ATOM 1025 O O . CYS A 1 125 ? -4.667 -1.884 -4.124 1.00 93.94 125 CYS A O 1
ATOM 1027 N N . PHE A 1 126 ? -3.174 -2.523 -5.685 1.00 95.19 126 PHE A N 1
ATOM 1028 C CA . PHE A 1 126 ? -2.306 -1.358 -5.606 1.00 95.19 126 PHE A CA 1
ATOM 1029 C C . PHE A 1 126 ? -2.524 -0.450 -6.809 1.00 95.19 126 PHE A C 1
ATOM 1031 O O . PHE A 1 126 ? -2.924 -0.903 -7.889 1.00 95.19 126 PHE A O 1
ATOM 1038 N N . ARG A 1 127 ? -2.235 0.835 -6.627 1.00 91.88 127 ARG A N 1
ATOM 1039 C CA . ARG A 1 127 ? -2.289 1.827 -7.691 1.00 91.88 127 ARG A CA 1
ATOM 1040 C C . ARG A 1 127 ? -0.991 2.612 -7.744 1.00 91.88 127 ARG A C 1
ATOM 1042 O O . ARG A 1 127 ? -0.656 3.349 -6.824 1.00 91.88 127 ARG A O 1
ATOM 1049 N N . PHE A 1 128 ? -0.280 2.491 -8.853 1.00 91.88 128 PHE A N 1
ATOM 1050 C CA . PHE A 1 128 ? 0.998 3.168 -9.041 1.00 91.88 128 PHE A CA 1
ATOM 1051 C C . PHE A 1 128 ? 0.939 4.121 -10.221 1.00 91.88 128 PHE A C 1
ATOM 1053 O O . PHE A 1 128 ? 0.153 3.950 -11.157 1.00 91.88 128 PHE A O 1
ATOM 1060 N N . CYS A 1 129 ? 1.732 5.181 -10.137 1.00 86.44 129 CYS A N 1
ATOM 1061 C CA . CYS A 1 129 ? 1.843 6.146 -11.212 1.00 86.44 129 CYS A CA 1
ATOM 1062 C C . CYS A 1 129 ? 2.796 5.593 -12.277 1.00 86.44 129 CYS A C 1
ATOM 1064 O O . CYS A 1 129 ? 3.809 5.001 -11.953 1.00 86.44 129 CYS A O 1
ATOM 1066 N N . ASN A 1 130 ? 2.502 5.805 -13.554 1.00 86.19 130 ASN A N 1
ATOM 1067 C CA . ASN A 1 130 ? 3.449 5.588 -14.640 1.00 86.19 130 ASN A CA 1
ATOM 1068 C C . ASN A 1 130 ? 3.470 6.837 -15.523 1.00 86.19 130 ASN A C 1
ATOM 1070 O O . ASN A 1 130 ? 2.846 6.897 -16.588 1.00 86.19 130 ASN A O 1
ATOM 1074 N N . LYS A 1 131 ? 4.158 7.883 -15.044 1.00 80.94 131 LYS A N 1
ATOM 1075 C CA . LYS A 1 131 ? 4.280 9.142 -15.794 1.00 80.94 131 LYS A CA 1
ATOM 1076 C C . LYS A 1 131 ? 5.003 8.937 -17.123 1.00 80.94 131 LYS A C 1
ATOM 1078 O O . LYS A 1 131 ? 4.592 9.531 -18.112 1.00 80.94 131 LYS A O 1
ATOM 1083 N N . TYR A 1 132 ? 6.030 8.088 -17.165 1.00 84.06 132 TYR A N 1
ATOM 1084 C CA . TYR A 1 132 ? 6.765 7.805 -18.398 1.00 84.06 132 TYR A CA 1
ATOM 1085 C C . TYR A 1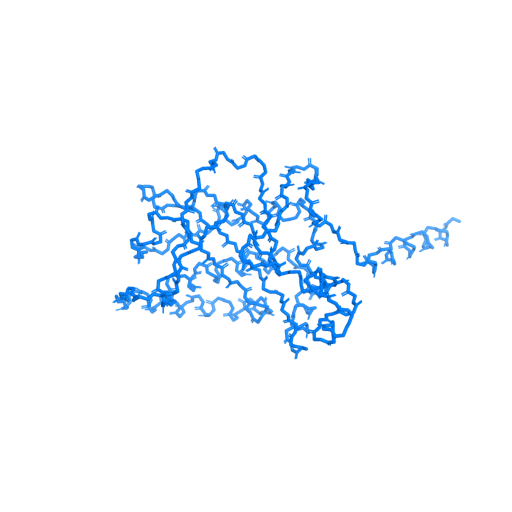 132 ? 5.835 7.282 -19.501 1.00 84.06 132 TYR A C 1
ATOM 1087 O O . TYR A 1 132 ? 5.730 7.890 -20.566 1.00 84.06 132 TYR A O 1
ATOM 1095 N N . MET A 1 133 ? 5.073 6.217 -19.227 1.00 81.50 133 MET A N 1
ATOM 1096 C CA . MET A 1 133 ? 4.166 5.635 -20.221 1.00 81.50 133 MET A CA 1
ATOM 1097 C C . MET A 1 133 ? 3.029 6.580 -20.605 1.00 81.50 133 MET A C 1
ATOM 1099 O O . MET A 1 133 ? 2.619 6.607 -21.766 1.00 81.50 133 MET A O 1
ATOM 1103 N N . ALA A 1 134 ? 2.552 7.407 -19.672 1.00 80.50 134 ALA A N 1
ATOM 1104 C CA . ALA A 1 134 ? 1.589 8.453 -19.998 1.00 80.50 134 ALA A CA 1
ATOM 1105 C C . ALA A 1 134 ? 2.161 9.491 -20.976 1.00 80.50 134 ALA A C 1
ATOM 1107 O O . ALA A 1 134 ? 1.452 9.911 -21.891 1.00 80.50 134 ALA A O 1
ATOM 1108 N N . GLY A 1 135 ? 3.431 9.870 -20.815 1.00 83.88 135 GLY A N 1
ATOM 1109 C CA . GLY A 1 135 ? 4.145 10.762 -21.727 1.00 83.88 135 GLY A CA 1
ATOM 1110 C C . GLY A 1 135 ? 4.369 10.140 -23.099 1.00 83.88 135 GLY A C 1
ATOM 1111 O O . GLY A 1 135 ? 4.084 10.768 -24.114 1.00 83.88 135 GLY A O 1
ATOM 1112 N N . MET A 1 136 ? 4.781 8.873 -23.156 1.00 84.19 136 MET A N 1
ATOM 1113 C CA . MET A 1 136 ? 5.035 8.171 -24.422 1.00 84.19 136 MET A CA 1
ATOM 1114 C C . MET A 1 136 ? 3.794 8.047 -25.317 1.00 84.19 136 MET A C 1
ATOM 1116 O O . MET A 1 136 ? 3.924 7.979 -26.540 1.00 84.19 136 MET A O 1
ATOM 1120 N N . ARG A 1 137 ? 2.591 8.094 -24.734 1.00 81.12 137 ARG A N 1
ATOM 1121 C CA . ARG A 1 137 ? 1.313 8.137 -25.469 1.00 81.12 137 ARG A CA 1
ATOM 1122 C C . ARG A 1 137 ? 0.953 9.514 -26.012 1.00 81.12 137 ARG A C 1
ATOM 1124 O O . ARG A 1 137 ? 0.045 9.628 -26.833 1.00 81.12 137 ARG A O 1
ATOM 1131 N N . ARG A 1 138 ? 1.613 10.573 -25.544 1.00 83.44 138 ARG A N 1
ATOM 1132 C CA . ARG A 1 138 ? 1.416 11.922 -26.072 1.00 83.44 138 ARG A CA 1
ATOM 1133 C C . ARG A 1 138 ? 2.203 12.095 -27.379 1.00 83.44 138 ARG A C 1
ATOM 1135 O O . ARG A 1 138 ? 3.258 11.467 -27.549 1.00 83.44 138 ARG A O 1
ATOM 1142 N N . PRO A 1 139 ? 1.726 12.970 -28.281 1.00 88.38 139 PRO A N 1
ATOM 1143 C CA . PRO A 1 139 ? 2.532 13.462 -29.393 1.00 88.38 139 PRO A CA 1
ATOM 1144 C C . PRO A 1 139 ? 3.890 13.999 -28.905 1.00 88.38 139 PRO A C 1
ATOM 1146 O O . PRO A 1 139 ? 3.930 14.537 -27.792 1.00 88.38 139 PRO A O 1
ATOM 1149 N N . PRO A 1 140 ? 4.987 13.851 -29.674 1.00 88.69 140 PRO A N 1
ATOM 1150 C CA . PRO A 1 140 ? 6.334 14.260 -29.262 1.00 88.69 140 PRO A CA 1
ATOM 1151 C C . PRO A 1 140 ? 6.418 15.676 -28.674 1.00 88.69 140 PRO A C 1
ATOM 1153 O O . PRO A 1 140 ? 7.045 15.872 -27.636 1.00 88.69 140 PRO A O 1
ATOM 1156 N N . GLU A 1 141 ? 5.709 16.635 -29.263 1.00 89.12 141 GLU A N 1
ATOM 1157 C CA . GLU A 1 141 ? 5.652 18.039 -28.847 1.00 89.12 141 GLU A CA 1
ATOM 1158 C C . GLU A 1 141 ? 4.975 18.264 -27.483 1.00 89.12 141 GLU A C 1
ATOM 1160 O O . GLU A 1 141 ? 5.106 19.327 -26.887 1.00 89.12 141 GLU A O 1
ATOM 1165 N N . LYS A 1 142 ? 4.273 17.255 -26.955 1.00 86.69 142 LYS A N 1
ATOM 1166 C CA . LYS A 1 142 ? 3.616 17.270 -25.637 1.00 86.69 142 LYS A CA 1
ATOM 1167 C C . LYS A 1 142 ? 4.328 16.390 -24.602 1.00 86.69 142 LYS A C 1
ATOM 1169 O O . LYS A 1 142 ? 3.776 16.155 -23.527 1.00 86.69 142 LYS A O 1
ATOM 1174 N N . ARG A 1 143 ? 5.521 15.864 -24.913 1.00 87.69 143 ARG A N 1
ATOM 1175 C CA . ARG A 1 143 ? 6.292 14.991 -24.003 1.00 87.69 143 ARG A CA 1
ATOM 1176 C C . ARG A 1 143 ? 7.219 15.745 -23.055 1.00 87.69 143 ARG A C 1
ATOM 1178 O O . ARG A 1 143 ? 7.705 15.133 -22.115 1.00 87.69 143 ARG A O 1
ATOM 1185 N N . GLN A 1 144 ? 7.437 17.040 -23.279 1.00 84.75 144 GLN A N 1
ATOM 1186 C CA . GLN A 1 144 ? 8.388 17.863 -22.520 1.00 84.75 144 GLN A CA 1
ATOM 1187 C C . GLN A 1 144 ? 8.148 17.861 -20.998 1.00 84.75 144 GLN A C 1
ATOM 1189 O O . GLN A 1 144 ? 9.103 17.949 -20.235 1.00 84.75 144 GLN A O 1
ATOM 1194 N N . ASP A 1 145 ? 6.896 17.687 -20.561 1.00 81.19 145 ASP A N 1
ATOM 1195 C CA . ASP A 1 145 ? 6.516 17.660 -19.140 1.00 81.19 145 ASP A CA 1
ATOM 1196 C C . ASP A 1 145 ? 6.584 16.253 -18.509 1.00 81.19 145 ASP A C 1
ATOM 1198 O O . ASP A 1 145 ? 6.176 16.054 -17.360 1.00 81.19 145 ASP A O 1
ATOM 1202 N N . TYR A 1 146 ? 7.049 15.245 -19.255 1.00 82.19 146 TYR A N 1
ATOM 1203 C CA . TYR A 1 146 ? 7.092 13.850 -18.820 1.00 82.19 146 TYR A CA 1
ATOM 1204 C C . TYR A 1 146 ? 8.531 13.329 -18.713 1.00 82.19 146 TYR A C 1
ATOM 1206 O O . TYR A 1 146 ? 9.418 13.802 -19.424 1.00 82.19 146 TYR A O 1
ATOM 1214 N N . PRO A 1 147 ? 8.782 12.325 -17.848 1.00 80.62 147 PRO A N 1
ATOM 1215 C CA . PRO A 1 147 ? 10.100 11.709 -17.744 1.00 80.62 147 PRO A CA 1
ATOM 1216 C C . PRO A 1 147 ? 10.589 11.185 -19.099 1.00 80.62 147 PRO A C 1
ATOM 1218 O O . PRO A 1 147 ? 9.835 10.529 -19.818 1.00 80.62 147 PRO A O 1
ATOM 1221 N N . ALA A 1 148 ? 11.859 11.436 -19.423 1.00 79.31 148 ALA A N 1
ATOM 1222 C CA . ALA A 1 148 ? 12.486 10.958 -20.659 1.00 79.31 148 ALA A CA 1
ATOM 1223 C C . ALA A 1 148 ? 12.825 9.457 -20.621 1.00 79.31 148 ALA A C 1
ATOM 1225 O O . ALA A 1 148 ? 13.006 8.831 -21.664 1.00 79.31 148 ALA A O 1
ATOM 1226 N N . SER A 1 149 ? 12.898 8.871 -19.425 1.00 78.81 149 SER A N 1
ATOM 1227 C CA . SER A 1 149 ? 13.157 7.452 -19.207 1.00 78.81 149 SER A CA 1
ATOM 1228 C C . SER A 1 149 ? 12.186 6.866 -18.189 1.00 78.81 149 SER A C 1
ATOM 1230 O O . SER A 1 149 ? 11.670 7.555 -17.302 1.00 78.81 149 SER A O 1
ATOM 1232 N N . TYR A 1 150 ? 11.922 5.571 -18.340 1.00 78.12 150 TYR A N 1
ATOM 1233 C CA . TYR A 1 150 ? 11.148 4.809 -17.377 1.00 78.12 150 TYR A CA 1
ATOM 1234 C C . TYR A 1 150 ? 11.973 4.669 -16.097 1.00 78.12 150 TYR A C 1
ATOM 1236 O O . TYR A 1 150 ? 13.104 4.189 -16.140 1.00 78.12 150 TYR A O 1
ATOM 1244 N N . ASN A 1 151 ? 11.439 5.130 -14.971 1.00 75.44 151 ASN A N 1
ATOM 1245 C CA . ASN A 1 151 ? 12.139 5.109 -13.692 1.00 75.44 151 ASN A CA 1
ATOM 1246 C C . ASN A 1 151 ? 11.137 5.202 -12.533 1.00 75.44 151 ASN A C 1
ATOM 1248 O O . ASN A 1 151 ? 11.249 6.095 -11.697 1.00 75.44 151 ASN A O 1
ATOM 1252 N N . ASP A 1 152 ? 10.101 4.363 -12.525 1.00 83.88 152 ASP A N 1
ATOM 1253 C CA . ASP A 1 152 ? 9.157 4.311 -11.403 1.00 83.88 152 ASP A CA 1
ATOM 1254 C C . ASP A 1 152 ? 9.576 3.215 -10.423 1.00 83.88 152 ASP A C 1
ATOM 1256 O O . ASP A 1 152 ? 9.787 2.071 -10.813 1.00 83.88 152 ASP A O 1
ATOM 1260 N N . PHE A 1 153 ? 9.728 3.572 -9.151 1.00 89.00 153 PHE A N 1
ATOM 1261 C CA . PHE A 1 153 ? 10.220 2.640 -8.142 1.00 89.00 153 PHE A CA 1
ATOM 1262 C C . PHE A 1 153 ? 9.207 1.536 -7.833 1.00 89.00 153 PHE A C 1
ATOM 1264 O O . PHE A 1 153 ? 9.563 0.360 -7.791 1.00 89.00 153 PHE A O 1
ATOM 1271 N N . TRP A 1 154 ? 7.933 1.891 -7.645 1.00 91.94 154 TRP A N 1
ATOM 1272 C CA . TRP A 1 154 ? 6.912 0.926 -7.236 1.00 91.94 154 TRP A CA 1
ATOM 1273 C C . TRP A 1 154 ? 6.544 -0.037 -8.355 1.00 91.94 154 TRP A C 1
ATOM 1275 O O . TRP A 1 154 ? 6.184 -1.176 -8.084 1.00 91.94 154 TRP A O 1
ATOM 1285 N N . LEU A 1 155 ? 6.677 0.382 -9.611 1.00 90.88 155 LEU A N 1
ATOM 1286 C CA . LEU A 1 155 ? 6.504 -0.509 -10.758 1.00 90.88 155 LEU A CA 1
ATOM 1287 C C . LEU A 1 155 ? 7.734 -1.385 -11.055 1.00 90.88 155 LEU A C 1
ATOM 1289 O O . LEU A 1 155 ? 7.646 -2.270 -11.910 1.00 90.88 155 LEU A O 1
ATOM 1293 N N . ASN A 1 156 ? 8.839 -1.176 -10.335 1.00 91.62 156 ASN A N 1
ATOM 1294 C CA . ASN A 1 156 ? 10.075 -1.961 -10.434 1.00 91.62 156 ASN A CA 1
ATOM 1295 C C . ASN A 1 156 ? 10.330 -2.842 -9.207 1.00 91.62 156 ASN A C 1
ATOM 1297 O O . ASN A 1 156 ? 11.328 -3.558 -9.171 1.00 91.62 156 ASN A O 1
ATOM 1301 N N . ILE A 1 157 ? 9.446 -2.801 -8.206 1.00 93.12 157 ILE A N 1
ATOM 1302 C CA . ILE A 1 157 ? 9.542 -3.674 -7.039 1.00 93.12 157 ILE A CA 1
ATOM 1303 C C . ILE A 1 157 ? 9.404 -5.141 -7.459 1.00 93.12 157 ILE A C 1
ATOM 1305 O O . ILE A 1 157 ? 8.635 -5.474 -8.362 1.00 93.12 157 ILE A O 1
ATOM 1309 N N . ASP A 1 158 ? 10.121 -6.023 -6.771 1.00 95.06 158 ASP A N 1
ATOM 1310 C CA . ASP A 1 158 ? 9.945 -7.461 -6.931 1.00 95.06 158 ASP A CA 1
ATOM 1311 C C . ASP A 1 158 ? 8.482 -7.882 -6.626 1.00 95.06 158 ASP A C 1
ATOM 1313 O O . ASP A 1 158 ? 7.922 -7.438 -5.610 1.00 95.06 158 ASP A O 1
ATOM 1317 N N . PRO A 1 159 ? 7.831 -8.714 -7.469 1.00 96.62 159 PRO A N 1
ATOM 1318 C CA . PRO A 1 159 ? 6.438 -9.101 -7.259 1.00 96.62 159 PRO A CA 1
ATOM 1319 C C . PRO A 1 159 ? 6.203 -9.862 -5.953 1.00 96.62 159 PRO A C 1
ATOM 1321 O O . PRO A 1 159 ? 5.186 -9.637 -5.295 1.00 96.62 159 PRO A O 1
ATOM 1324 N N . ASP A 1 160 ? 7.126 -10.733 -5.544 1.00 97.50 160 ASP A N 1
ATOM 1325 C CA . ASP A 1 160 ? 6.989 -11.488 -4.299 1.00 97.50 160 ASP A CA 1
ATOM 1326 C C . ASP A 1 160 ? 7.197 -10.592 -3.076 1.00 97.50 160 ASP A C 1
ATOM 1328 O O . ASP A 1 160 ? 6.508 -10.760 -2.065 1.00 97.50 160 ASP A O 1
ATOM 1332 N N . ARG A 1 161 ? 8.054 -9.566 -3.178 1.00 97.94 161 ARG A N 1
ATOM 1333 C CA . ARG A 1 161 ? 8.163 -8.519 -2.153 1.00 97.94 161 ARG A CA 1
ATOM 1334 C C . ARG A 1 161 ? 6.877 -7.703 -2.036 1.00 97.94 161 ARG A C 1
ATOM 1336 O O . ARG A 1 161 ? 6.425 -7.453 -0.918 1.00 97.94 161 ARG A O 1
ATOM 1343 N N . LEU A 1 162 ? 6.246 -7.324 -3.153 1.00 97.88 162 LEU A N 1
ATOM 1344 C CA . LEU A 1 162 ? 4.941 -6.649 -3.114 1.00 97.88 162 LEU A CA 1
ATOM 1345 C C . LEU A 1 162 ? 3.871 -7.533 -2.455 1.00 97.88 162 LEU A C 1
ATOM 1347 O O . LEU A 1 162 ? 3.084 -7.040 -1.650 1.00 97.88 162 LEU A O 1
ATOM 1351 N N . HIS A 1 163 ? 3.889 -8.840 -2.721 1.00 97.50 163 HIS A N 1
ATOM 1352 C CA . HIS A 1 163 ? 2.994 -9.810 -2.080 1.00 97.50 163 HIS A CA 1
ATOM 1353 C C . HIS A 1 163 ? 3.266 -9.987 -0.585 1.00 97.50 163 HIS A C 1
ATOM 1355 O O . HIS A 1 163 ? 2.337 -10.143 0.209 1.00 97.50 163 HIS A O 1
ATOM 1361 N N . ALA A 1 164 ? 4.528 -9.937 -0.161 1.00 98.31 164 ALA A N 1
ATOM 1362 C CA . ALA A 1 164 ? 4.878 -9.943 1.256 1.00 98.31 164 ALA A CA 1
ATOM 1363 C C . ALA A 1 164 ? 4.328 -8.694 1.969 1.00 98.31 164 ALA A C 1
ATOM 1365 O O . ALA A 1 164 ? 3.721 -8.820 3.035 1.00 98.31 164 ALA A O 1
ATOM 1366 N N . ILE A 1 165 ? 4.455 -7.516 1.347 1.00 98.50 165 ILE A N 1
ATOM 1367 C CA . ILE A 1 165 ? 3.850 -6.262 1.824 1.00 98.50 165 ILE A CA 1
ATOM 1368 C C . ILE A 1 165 ? 2.321 -6.390 1.884 1.00 98.50 165 ILE A C 1
ATOM 1370 O O . ILE A 1 165 ? 1.721 -6.041 2.898 1.00 98.50 165 ILE A O 1
ATOM 1374 N N . GLU A 1 166 ? 1.686 -6.921 0.834 1.00 97.56 166 GLU A N 1
ATOM 1375 C CA . GLU A 1 166 ? 0.238 -7.167 0.760 1.00 97.56 166 GLU A CA 1
ATOM 1376 C C . GLU A 1 166 ? -0.256 -7.987 1.961 1.00 97.56 166 GLU A C 1
ATOM 1378 O O . GLU A 1 166 ? -1.180 -7.581 2.671 1.00 97.56 166 GLU A O 1
ATOM 1383 N N . LYS A 1 167 ? 0.413 -9.113 2.239 1.00 97.50 167 LYS A N 1
ATOM 1384 C CA . LYS A 1 167 ? 0.108 -9.994 3.375 1.00 97.50 167 LYS A CA 1
ATOM 1385 C C . LYS A 1 167 ? 0.308 -9.301 4.716 1.00 97.50 167 LYS A C 1
ATOM 1387 O O . LYS A 1 167 ? -0.524 -9.457 5.611 1.00 97.50 167 LYS A O 1
ATOM 1392 N N . ASP A 1 168 ? 1.389 -8.543 4.865 1.00 98.50 168 ASP A N 1
ATOM 1393 C CA . ASP A 1 168 ? 1.674 -7.816 6.097 1.00 98.50 168 ASP A CA 1
ATOM 1394 C C . ASP A 1 168 ? 0.648 -6.715 6.362 1.00 98.50 168 ASP A C 1
ATOM 1396 O O . ASP A 1 168 ? 0.222 -6.562 7.506 1.00 98.50 168 ASP A O 1
ATOM 1400 N N . ILE A 1 169 ? 0.194 -6.001 5.327 1.00 98.44 169 ILE A N 1
ATOM 1401 C CA . ILE A 1 169 ? -0.888 -5.016 5.438 1.00 98.44 169 ILE A CA 1
ATOM 1402 C C . ILE A 1 169 ? -2.144 -5.693 5.993 1.00 98.44 169 ILE A C 1
ATOM 1404 O O . ILE A 1 169 ? -2.642 -5.277 7.039 1.00 98.44 169 ILE A O 1
ATOM 1408 N N . VAL A 1 170 ? -2.610 -6.780 5.367 1.00 96.94 170 VAL A N 1
ATOM 1409 C CA . VAL A 1 170 ? -3.818 -7.505 5.810 1.00 96.94 170 VAL A CA 1
ATOM 1410 C C . VAL A 1 170 ? -3.673 -8.054 7.231 1.00 96.94 170 VAL A C 1
ATOM 1412 O O . VAL A 1 170 ? -4.616 -8.007 8.016 1.00 96.94 170 VAL A O 1
ATOM 1415 N N . LYS A 1 171 ? -2.491 -8.566 7.583 1.00 97.88 171 LYS A N 1
ATOM 1416 C CA . LYS A 1 171 ? -2.242 -9.203 8.881 1.00 97.88 171 LYS A CA 1
ATOM 1417 C C . LYS A 1 171 ? -2.076 -8.205 10.028 1.00 97.88 171 LYS A C 1
ATOM 1419 O O . LYS A 1 171 ? -2.418 -8.532 11.163 1.00 97.88 171 LYS A O 1
ATOM 1424 N N . ARG A 1 172 ? -1.463 -7.047 9.772 1.00 98.19 172 ARG A N 1
ATOM 1425 C CA . ARG A 1 172 ? -0.916 -6.173 10.825 1.00 98.19 172 ARG A CA 1
ATOM 1426 C C . ARG A 1 172 ? -1.648 -4.845 10.962 1.00 98.19 172 ARG A C 1
ATOM 1428 O O . ARG A 1 172 ? -1.533 -4.232 12.022 1.00 98.19 172 ARG A O 1
ATOM 1435 N N . VAL A 1 173 ? -2.352 -4.384 9.926 1.00 98.31 173 VAL A N 1
ATOM 1436 C CA . VAL A 1 173 ? -3.139 -3.148 10.009 1.00 98.31 173 VAL A CA 1
ATOM 1437 C C . VAL A 1 173 ? -4.384 -3.395 10.850 1.00 98.31 173 VAL A C 1
ATOM 1439 O O . VAL A 1 173 ? -5.192 -4.276 10.563 1.00 98.31 173 VAL A O 1
ATOM 1442 N N . VAL A 1 174 ? -4.546 -2.573 11.880 1.00 96.69 174 VAL A N 1
ATOM 1443 C CA . VAL A 1 174 ? -5.714 -2.564 12.759 1.00 96.69 174 VAL A CA 1
ATOM 1444 C C . VAL A 1 174 ? -6.560 -1.341 12.429 1.00 96.69 174 VAL A C 1
ATOM 1446 O O . VAL A 1 174 ? -6.041 -0.223 12.357 1.00 96.69 174 VAL A O 1
ATOM 1449 N N . LEU A 1 175 ? -7.862 -1.557 12.236 1.00 95.94 175 LEU A N 1
ATOM 1450 C CA . LEU A 1 175 ? -8.810 -0.477 11.982 1.00 95.94 175 LEU A CA 1
ATOM 1451 C C . LEU A 1 175 ? -9.022 0.355 13.263 1.00 95.94 175 LEU A C 1
ATOM 1453 O O . LEU A 1 175 ? -9.269 -0.229 14.321 1.00 95.94 175 LEU A O 1
ATOM 1457 N N . PRO A 1 176 ? -8.954 1.697 13.193 1.00 94.44 176 PRO A N 1
ATOM 1458 C CA . PRO A 1 176 ? -9.370 2.581 14.283 1.00 94.44 176 PRO A CA 1
ATOM 1459 C C . PRO A 1 176 ? -10.800 2.284 14.742 1.00 94.44 176 PRO A C 1
ATOM 1461 O O . PRO A 1 176 ? -11.666 2.146 13.899 1.00 94.44 176 PRO A O 1
ATOM 1464 N N . GLU A 1 177 ? -11.095 2.263 16.044 1.00 89.88 177 GLU A N 1
ATOM 1465 C CA . GLU A 1 177 ? -12.416 1.865 16.593 1.00 89.88 177 GLU A CA 1
ATOM 1466 C C . GLU A 1 177 ? -13.614 2.703 16.107 1.00 89.88 177 GLU A C 1
ATOM 1468 O O . GLU A 1 177 ? -14.764 2.278 16.209 1.00 89.88 177 GLU A O 1
ATOM 1473 N N . LYS A 1 178 ? -13.360 3.914 15.602 1.00 86.12 178 LYS A N 1
ATOM 1474 C CA . LYS A 1 178 ? -14.380 4.862 15.135 1.00 86.12 178 LYS A CA 1
ATOM 1475 C C . LYS A 1 178 ? -14.239 5.161 13.642 1.00 86.12 178 LYS A C 1
ATOM 1477 O O . LYS A 1 178 ? -14.200 6.325 13.249 1.00 86.12 178 LYS A O 1
ATOM 1482 N N . MET A 1 179 ? -14.100 4.135 12.805 1.00 89.75 179 MET A N 1
ATOM 1483 C CA . MET A 1 179 ? -14.122 4.293 11.347 1.00 89.75 179 MET A CA 1
ATOM 1484 C C . MET A 1 179 ? -15.429 4.950 10.865 1.00 89.75 179 MET A C 1
ATOM 1486 O O . MET A 1 179 ? -16.510 4.508 11.258 1.00 89.75 179 MET A O 1
ATOM 1490 N N . PRO A 1 180 ? -15.352 5.953 9.972 1.00 88.19 180 PRO A N 1
ATOM 1491 C CA . PRO A 1 180 ? -16.509 6.468 9.250 1.00 88.19 180 PRO A CA 1
ATOM 1492 C C . PRO A 1 180 ? -17.222 5.361 8.466 1.00 88.19 180 PRO A C 1
ATOM 1494 O O . PRO A 1 180 ? -16.581 4.588 7.756 1.00 88.19 180 PRO A O 1
ATOM 1497 N N . GLU A 1 181 ? -18.554 5.330 8.526 1.00 87.81 181 GLU A N 1
ATOM 1498 C CA . GLU A 1 181 ? -19.380 4.288 7.892 1.00 87.81 181 GLU A CA 1
ATOM 1499 C C . GLU A 1 181 ? -19.134 4.152 6.377 1.00 87.81 181 GLU A C 1
ATOM 1501 O O . GLU A 1 181 ? -19.137 3.048 5.831 1.00 87.81 181 GLU A O 1
ATOM 1506 N N . ILE A 1 182 ? -18.833 5.267 5.702 1.00 86.12 182 ILE A N 1
ATOM 1507 C CA . ILE A 1 182 ? -18.500 5.284 4.271 1.00 86.12 182 ILE A CA 1
ATOM 1508 C C . ILE A 1 182 ? -17.250 4.447 3.942 1.00 86.12 182 ILE A C 1
ATOM 1510 O O . ILE A 1 182 ? -17.190 3.845 2.877 1.00 86.12 182 ILE A O 1
ATOM 1514 N N . LEU A 1 183 ? -16.288 4.348 4.868 1.00 88.56 183 LEU A N 1
ATOM 1515 C CA . LEU A 1 183 ? -15.075 3.531 4.723 1.00 88.56 183 LEU A CA 1
ATOM 1516 C C . LEU A 1 183 ? -15.281 2.074 5.176 1.00 88.56 183 LEU A C 1
ATOM 1518 O O . LEU A 1 183 ? -14.388 1.245 5.020 1.00 88.56 183 LEU A O 1
ATOM 1522 N N . LEU A 1 184 ? -16.434 1.760 5.777 1.00 90.12 184 LEU A N 1
ATOM 1523 C CA . LEU A 1 184 ? -16.797 0.405 6.202 1.00 90.12 184 LEU A CA 1
ATOM 1524 C C . LEU A 1 184 ? -17.692 -0.317 5.188 1.00 90.12 184 LEU A C 1
ATOM 1526 O O . LEU A 1 184 ? -17.722 -1.548 5.159 1.00 90.12 184 LEU A O 1
ATOM 1530 N N . THR A 1 185 ? -18.433 0.436 4.375 1.00 86.44 185 THR A N 1
ATOM 1531 C CA . THR A 1 185 ? -19.370 -0.114 3.384 1.00 86.44 185 THR A CA 1
ATOM 1532 C C . THR A 1 185 ? -18.659 -0.520 2.089 1.00 86.44 185 THR A C 1
ATOM 1534 O O . THR A 1 185 ? -18.922 -1.596 1.531 1.00 86.44 185 THR A O 1
ATOM 1537 N N . ASP A 1 186 ? -17.718 0.309 1.647 1.00 87.38 186 ASP A N 1
ATOM 1538 C CA . ASP A 1 186 ? -17.053 0.216 0.352 1.00 87.38 186 ASP A CA 1
ATOM 1539 C C . ASP A 1 186 ? -15.530 0.032 0.470 1.00 87.38 186 ASP A C 1
ATOM 1541 O O . ASP A 1 186 ? -14.972 0.028 1.568 1.00 87.38 186 ASP A O 1
ATOM 1545 N N . ASP A 1 187 ? -14.858 -0.184 -0.665 1.00 91.56 187 ASP A N 1
ATOM 1546 C CA . ASP A 1 187 ? -13.392 -0.189 -0.704 1.00 91.56 187 ASP A CA 1
ATOM 1547 C C . ASP A 1 187 ? -12.879 1.233 -0.487 1.00 91.56 187 ASP A C 1
ATOM 1549 O O . ASP A 1 187 ? -13.470 2.168 -1.004 1.00 91.56 187 ASP A O 1
ATOM 1553 N N . PHE A 1 188 ? -11.756 1.433 0.197 1.00 91.69 188 PHE A N 1
ATOM 1554 C CA . PHE A 1 188 ? -11.171 2.770 0.355 1.00 91.69 188 PHE A CA 1
ATOM 1555 C C . PHE A 1 188 ? -9.682 2.777 0.036 1.00 91.69 188 PHE A C 1
ATOM 1557 O O . PHE A 1 188 ? -8.992 1.771 0.207 1.00 91.69 188 PHE A O 1
ATOM 1564 N N . ASN A 1 189 ? -9.178 3.902 -0.470 1.00 92.12 189 ASN A N 1
ATOM 1565 C CA . ASN A 1 189 ? -7.766 4.048 -0.799 1.00 92.12 189 ASN A CA 1
ATOM 1566 C C . ASN A 1 189 ? -6.997 4.692 0.357 1.00 92.12 189 ASN A C 1
ATOM 1568 O O . ASN A 1 189 ? -7.479 5.619 0.995 1.00 92.12 189 ASN A O 1
ATOM 1572 N N . ILE A 1 190 ? -5.768 4.238 0.570 1.00 95.00 190 ILE A N 1
ATOM 1573 C CA . ILE A 1 190 ? -4.793 4.891 1.438 1.00 95.00 190 ILE A CA 1
ATOM 1574 C C . ILE A 1 190 ? -3.580 5.242 0.585 1.00 95.00 190 ILE A C 1
ATOM 1576 O O . ILE A 1 190 ? -3.038 4.394 -0.130 1.00 95.00 190 ILE A O 1
ATOM 1580 N N . LEU A 1 191 ? -3.176 6.508 0.651 1.00 92.56 191 LEU A N 1
ATOM 1581 C CA . LEU A 1 191 ? -2.050 7.059 -0.089 1.00 92.56 191 LEU A CA 1
ATOM 1582 C C . LEU A 1 191 ? -0.894 7.323 0.874 1.00 92.56 191 LEU A C 1
ATOM 1584 O O . LEU A 1 191 ? -1.027 8.142 1.776 1.00 92.56 191 LEU A O 1
ATOM 1588 N N . ILE A 1 192 ? 0.245 6.675 0.652 1.00 94.12 192 ILE A N 1
ATOM 1589 C CA . ILE A 1 192 ? 1.462 6.889 1.429 1.00 94.12 192 ILE A CA 1
ATOM 1590 C C . ILE A 1 192 ? 2.435 7.697 0.578 1.00 94.12 192 ILE A C 1
ATOM 1592 O O . ILE A 1 192 ? 2.847 7.272 -0.507 1.00 94.12 192 ILE A O 1
ATOM 1596 N N . MET A 1 193 ? 2.804 8.878 1.072 1.00 89.81 193 MET A N 1
ATOM 1597 C CA . MET A 1 193 ? 3.764 9.745 0.396 1.00 89.81 193 MET A CA 1
ATOM 1598 C C . MET A 1 193 ? 5.198 9.367 0.794 1.00 89.81 193 MET A C 1
ATOM 1600 O O . MET A 1 193 ? 5.428 8.958 1.933 1.00 89.81 193 MET A O 1
ATOM 1604 N N . PRO A 1 194 ? 6.197 9.557 -0.088 1.00 88.50 194 PRO A N 1
ATOM 1605 C CA . PRO A 1 194 ? 7.599 9.284 0.244 1.00 88.50 194 PRO A CA 1
ATOM 1606 C C . PRO A 1 194 ? 8.088 9.954 1.543 1.00 88.50 194 PRO A C 1
ATOM 1608 O O . PRO A 1 194 ? 8.786 9.320 2.337 1.00 88.50 194 PRO A O 1
ATOM 1611 N N . ARG A 1 195 ? 7.658 11.194 1.830 1.00 85.88 195 ARG A N 1
ATOM 1612 C CA . ARG A 1 195 ? 7.978 11.930 3.074 1.00 85.88 195 ARG A CA 1
ATOM 1613 C C . ARG A 1 195 ? 7.544 11.237 4.356 1.00 85.88 195 ARG A C 1
ATOM 1615 O O . ARG A 1 195 ? 8.037 11.599 5.431 1.00 85.88 195 ARG A O 1
ATOM 1622 N N . ASP A 1 196 ? 6.583 10.327 4.256 1.00 87.12 196 ASP A N 1
ATOM 1623 C CA . ASP A 1 196 ? 6.046 9.577 5.380 1.00 87.12 196 ASP A CA 1
ATOM 1624 C C . ASP A 1 196 ? 6.841 8.283 5.615 1.00 87.12 196 ASP A C 1
ATOM 1626 O O . ASP A 1 196 ? 6.684 7.673 6.660 1.00 87.12 196 ASP A O 1
ATOM 1630 N N . LEU A 1 197 ? 7.742 7.882 4.708 1.00 87.69 197 LEU A N 1
ATOM 1631 C CA . LEU A 1 197 ? 8.530 6.647 4.826 1.00 87.69 197 LEU A CA 1
ATOM 1632 C C . LEU A 1 197 ? 9.909 6.849 5.464 1.00 87.69 197 LEU A C 1
ATOM 1634 O O . LEU A 1 197 ? 10.441 5.929 6.069 1.00 87.69 197 LEU A O 1
ATOM 1638 N N . GLY A 1 198 ? 10.507 8.035 5.333 1.00 77.06 198 GLY A N 1
ATOM 1639 C CA . GLY A 1 198 ? 11.942 8.220 5.592 1.00 77.06 198 GLY A CA 1
ATOM 1640 C C . GLY A 1 198 ? 12.395 8.259 7.060 1.00 77.06 198 GLY A C 1
ATOM 1641 O O . GLY A 1 198 ? 13.598 8.335 7.300 1.00 77.06 198 GLY A O 1
ATOM 1642 N N . ASP A 1 199 ? 11.483 8.271 8.039 1.00 89.56 199 ASP A N 1
ATOM 1643 C CA . ASP A 1 199 ? 11.841 8.304 9.466 1.00 89.56 199 ASP A CA 1
ATOM 1644 C C . ASP A 1 199 ? 10.815 7.564 10.335 1.00 89.56 199 ASP A C 1
ATOM 1646 O O . ASP A 1 199 ? 9.712 8.050 10.601 1.00 89.56 199 ASP A O 1
ATOM 1650 N N . ILE A 1 200 ? 11.218 6.404 10.859 1.00 93.75 200 ILE A N 1
ATOM 1651 C CA . ILE A 1 200 ? 10.390 5.572 11.737 1.00 93.75 200 ILE A CA 1
ATOM 1652 C C . ILE A 1 200 ? 9.920 6.276 13.018 1.00 93.75 200 ILE A C 1
ATOM 1654 O O . ILE A 1 200 ? 8.837 5.966 13.524 1.00 93.75 200 ILE A O 1
ATOM 1658 N N . LYS A 1 201 ? 10.702 7.207 13.581 1.00 95.19 201 LYS A N 1
ATOM 1659 C CA . LYS A 1 201 ? 10.291 7.965 14.773 1.00 95.19 201 LYS A CA 1
ATOM 1660 C C . LYS A 1 201 ? 9.173 8.931 14.409 1.00 95.19 201 LYS A C 1
ATOM 1662 O O . LYS A 1 201 ? 8.173 8.986 15.122 1.00 95.19 201 LYS A O 1
ATOM 1667 N N . LYS A 1 202 ? 9.307 9.617 13.273 1.00 94.25 202 LYS A N 1
ATOM 1668 C CA . LYS A 1 202 ? 8.269 10.507 12.744 1.00 94.25 202 LYS A CA 1
ATOM 1669 C C . LYS A 1 202 ? 6.979 9.743 12.435 1.00 94.25 202 LYS A C 1
ATOM 1671 O O . LYS A 1 202 ? 5.919 10.198 12.845 1.00 94.25 202 LYS A O 1
ATOM 1676 N N . ILE A 1 203 ? 7.064 8.559 11.819 1.00 95.75 203 ILE A N 1
ATOM 1677 C CA . ILE A 1 203 ? 5.897 7.689 11.568 1.00 95.75 203 ILE A CA 1
ATOM 1678 C C . ILE A 1 203 ? 5.144 7.391 12.870 1.00 95.75 203 ILE A C 1
ATOM 1680 O O . ILE A 1 203 ? 3.924 7.533 12.945 1.00 95.75 203 ILE A O 1
ATOM 1684 N N . LYS A 1 204 ? 5.870 6.985 13.920 1.00 96.62 204 LYS A N 1
ATOM 1685 C CA . LYS A 1 204 ? 5.273 6.665 15.227 1.00 96.62 204 LYS A CA 1
ATOM 1686 C C . LYS A 1 204 ? 4.607 7.881 15.871 1.00 96.62 204 LYS A C 1
ATOM 1688 O O . LYS A 1 204 ? 3.522 7.744 16.432 1.00 96.62 204 LYS A O 1
ATOM 1693 N N . GLU A 1 205 ? 5.242 9.044 15.782 1.00 96.75 205 GLU A N 1
ATOM 1694 C CA . GLU A 1 205 ? 4.722 10.291 16.342 1.00 96.75 205 GLU A CA 1
ATOM 1695 C C . GLU A 1 205 ? 3.467 10.775 15.599 1.00 96.75 205 GLU A C 1
ATOM 1697 O O . GLU A 1 205 ? 2.449 11.063 16.223 1.00 96.75 205 GLU A O 1
ATOM 1702 N N . GLU A 1 206 ? 3.487 10.784 14.264 1.00 95.12 206 GLU A N 1
ATOM 1703 C CA . GLU A 1 206 ? 2.321 11.150 13.451 1.00 95.12 206 GLU A CA 1
ATOM 1704 C C . GLU A 1 206 ? 1.149 10.189 13.674 1.00 95.12 206 GLU A C 1
ATOM 1706 O O . GLU A 1 206 ? 0.003 10.625 13.795 1.00 95.12 206 GLU A O 1
ATOM 1711 N N . ARG A 1 207 ? 1.425 8.888 13.843 1.00 95.94 207 ARG A N 1
ATOM 1712 C CA . ARG A 1 207 ? 0.391 7.917 14.218 1.00 95.94 207 ARG A CA 1
ATOM 1713 C C . ARG A 1 207 ? -0.230 8.245 15.574 1.00 95.94 207 ARG A C 1
ATOM 1715 O O . ARG A 1 207 ? -1.449 8.198 15.715 1.00 95.94 207 ARG A O 1
ATOM 1722 N N . LYS A 1 208 ? 0.588 8.580 16.577 1.00 96.50 208 LYS A N 1
ATOM 1723 C CA . LYS A 1 208 ? 0.100 8.946 17.914 1.00 96.50 208 LYS A CA 1
ATOM 1724 C C . LYS A 1 208 ? -0.822 10.166 17.843 1.00 96.50 208 LYS A C 1
ATOM 1726 O O . LYS A 1 208 ? -1.923 10.119 18.390 1.00 96.50 208 LYS A O 1
ATOM 1731 N N . LYS A 1 209 ? -0.423 11.209 17.108 1.00 94.69 209 LYS A N 1
ATOM 1732 C CA . LYS A 1 209 ? -1.255 12.400 16.872 1.00 94.69 209 LYS A CA 1
ATOM 1733 C C . LYS A 1 209 ? -2.563 12.055 16.165 1.00 94.69 209 LYS A C 1
ATOM 1735 O O . LYS A 1 209 ? -3.614 12.540 16.576 1.00 94.69 209 LYS A O 1
ATOM 1740 N N . ALA A 1 210 ? -2.518 11.202 15.139 1.00 93.50 210 ALA A N 1
ATOM 1741 C CA . ALA A 1 210 ? -3.713 10.739 14.438 1.00 93.50 210 ALA A CA 1
ATOM 1742 C C . ALA A 1 210 ? -4.689 10.044 15.403 1.00 93.50 210 ALA A C 1
ATOM 1744 O O . ALA A 1 210 ? -5.867 10.395 15.419 1.00 93.50 210 ALA A O 1
ATOM 1745 N N . ILE A 1 211 ? -4.184 9.155 16.271 1.00 94.56 211 ILE A N 1
ATOM 1746 C CA . ILE A 1 211 ? -4.968 8.468 17.312 1.00 94.56 211 ILE A CA 1
ATOM 1747 C C . ILE A 1 211 ? -5.610 9.442 18.293 1.00 94.56 211 ILE A C 1
ATOM 1749 O O . ILE A 1 211 ? -6.801 9.345 18.584 1.00 94.56 211 ILE A O 1
ATOM 1753 N N . GLU A 1 212 ? -4.840 10.391 18.815 1.00 94.00 212 GLU A N 1
ATOM 1754 C CA . GLU A 1 212 ? -5.370 11.403 19.729 1.00 94.00 212 GLU A CA 1
ATOM 1755 C C . GLU A 1 212 ? -6.449 12.264 19.069 1.00 94.00 212 GLU A C 1
ATOM 1757 O O . GLU A 1 212 ? -7.417 12.654 19.726 1.00 94.00 212 GLU A O 1
ATOM 1762 N N . ARG A 1 213 ? -6.293 12.540 17.773 1.00 91.56 213 ARG A N 1
ATOM 1763 C CA . ARG A 1 213 ? -7.204 13.367 16.992 1.00 91.56 213 ARG A CA 1
ATOM 1764 C C . ARG A 1 213 ? -8.512 12.648 16.683 1.00 91.56 213 ARG A C 1
ATOM 1766 O O . ARG A 1 213 ? -9.566 13.167 17.041 1.00 91.56 213 ARG A O 1
ATOM 1773 N N .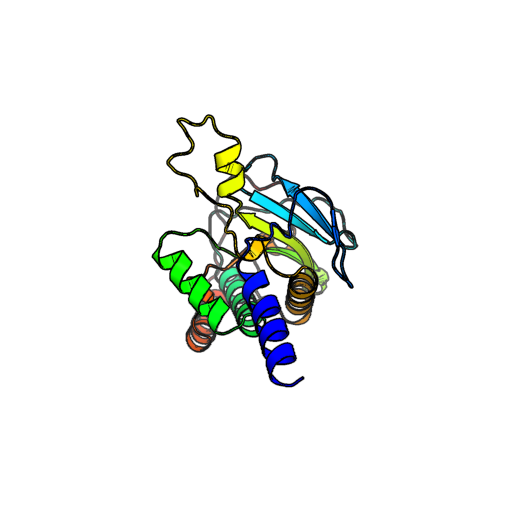 TRP A 1 214 ? -8.476 11.442 16.109 1.00 90.62 214 TRP A N 1
ATOM 1774 C CA . TRP A 1 214 ? -9.713 10.716 15.788 1.00 90.62 214 TRP A CA 1
ATOM 1775 C C . TRP A 1 214 ? -10.484 10.252 17.030 1.00 90.62 214 TRP A C 1
ATOM 1777 O O . TRP A 1 214 ? -11.688 10.022 16.960 1.00 90.62 214 TRP A O 1
ATOM 1787 N N . LYS A 1 215 ? -9.840 10.161 18.202 1.00 90.12 215 LYS A N 1
ATOM 1788 C CA . LYS A 1 215 ? -10.552 9.931 19.471 1.00 90.12 215 LYS A CA 1
ATOM 1789 C C . LYS A 1 215 ? -11.405 11.125 19.912 1.00 90.12 215 LYS A C 1
ATOM 1791 O O . LYS A 1 215 ? -12.383 10.913 20.632 1.00 90.12 215 LYS A O 1
ATOM 1796 N N . LYS A 1 216 ? -11.032 12.344 19.505 1.00 87.00 216 LYS A N 1
ATOM 1797 C CA . LYS A 1 216 ? -11.664 13.616 19.899 1.00 87.00 216 LYS A CA 1
ATOM 1798 C C . LYS A 1 216 ? -12.595 14.185 18.828 1.00 87.00 216 LYS A C 1
ATOM 1800 O O . LYS A 1 216 ? -13.577 14.832 19.173 1.00 87.00 216 LYS A O 1
ATOM 1805 N N . GLU A 1 217 ? -12.274 13.986 17.554 1.00 75.81 217 GLU A N 1
ATOM 1806 C CA . GLU A 1 217 ? -13.023 14.543 16.429 1.00 75.81 217 GLU A CA 1
ATOM 1807 C C . GLU A 1 217 ? -14.086 13.566 15.915 1.00 75.81 217 GLU A C 1
ATOM 1809 O O . GLU A 1 217 ? -13.795 12.402 15.650 1.00 75.81 217 GLU A O 1
ATOM 1814 N N . ASP A 1 218 ? -15.300 14.071 15.701 1.00 71.00 218 ASP A N 1
ATOM 1815 C CA . ASP A 1 218 ? -16.338 13.400 14.915 1.00 71.00 218 ASP A CA 1
ATOM 1816 C C . ASP A 1 218 ? -16.477 14.129 13.570 1.00 71.00 218 ASP A C 1
ATOM 1818 O O . ASP A 1 218 ? -17.258 15.072 13.406 1.00 71.00 218 ASP A O 1
ATOM 1822 N N . VAL A 1 219 ? -15.598 13.780 12.626 1.00 70.38 219 VAL A N 1
ATOM 1823 C CA . VAL A 1 219 ? -15.558 14.419 11.306 1.00 70.38 219 VAL A CA 1
ATOM 1824 C C . VAL A 1 219 ? -16.660 13.825 10.440 1.00 70.38 219 VAL A C 1
ATOM 1826 O O . VAL A 1 219 ? -16.704 12.619 10.213 1.00 70.38 219 VAL A O 1
ATOM 1829 N N . LYS A 1 220 ? -17.529 14.682 9.899 1.00 69.75 220 LYS A N 1
ATOM 1830 C CA . LYS A 1 220 ? -18.540 14.272 8.918 1.00 69.75 220 LYS A CA 1
ATOM 1831 C C . LYS A 1 220 ? -17.988 14.401 7.492 1.00 69.75 220 LYS A C 1
ATOM 1833 O O . LYS A 1 220 ? -17.382 15.434 7.188 1.00 69.75 220 LYS A O 1
ATOM 1838 N N . PRO A 1 221 ? -18.213 13.407 6.609 1.00 70.25 221 PRO A N 1
ATOM 1839 C CA . PRO A 1 221 ? -17.889 13.536 5.191 1.00 70.25 221 PRO A CA 1
ATOM 1840 C C . PRO A 1 221 ? -18.625 14.723 4.554 1.00 70.25 221 PRO A C 1
ATOM 1842 O O . PRO A 1 221 ? -19.703 15.117 5.005 1.00 70.25 221 PRO A O 1
ATOM 1845 N N . ARG A 1 222 ? -18.048 15.287 3.489 1.00 71.06 222 ARG A N 1
ATOM 1846 C CA . ARG A 1 222 ? -18.676 16.326 2.656 1.00 71.06 222 ARG A CA 1
ATOM 1847 C C . ARG A 1 222 ? -18.831 15.805 1.228 1.00 71.06 222 ARG A C 1
ATOM 1849 O O . ARG A 1 222 ? -18.366 14.717 0.905 1.00 71.06 222 ARG A 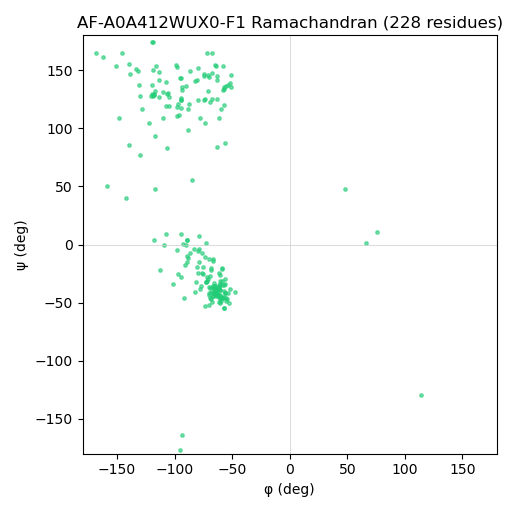O 1
ATOM 1856 N N . ALA A 1 223 ? -19.489 16.575 0.362 1.00 67.06 223 ALA A N 1
ATOM 1857 C CA . ALA A 1 223 ? -19.458 16.285 -1.067 1.00 67.06 223 ALA A CA 1
ATOM 1858 C C . ALA A 1 223 ? -18.002 16.374 -1.557 1.00 67.06 223 ALA A C 1
ATOM 1860 O O . ALA A 1 223 ? -17.413 17.455 -1.565 1.00 67.06 223 ALA A O 1
ATOM 1861 N N . GLY A 1 224 ? -17.408 15.225 -1.878 1.00 67.88 224 GLY A N 1
ATOM 1862 C CA . GLY A 1 224 ? -16.080 15.137 -2.470 1.00 67.88 224 GLY A CA 1
ATOM 1863 C C . GLY A 1 224 ? -16.125 15.071 -3.988 1.00 67.88 224 GLY A C 1
ATOM 1864 O O . GLY A 1 224 ? -17.133 15.384 -4.622 1.00 67.88 224 GLY A O 1
ATOM 1865 N N . TRP A 1 225 ? -15.007 14.662 -4.578 1.00 69.31 225 TRP A N 1
ATOM 1866 C CA . TRP A 1 225 ? -14.947 14.394 -6.014 1.00 69.31 225 TRP A CA 1
ATOM 1867 C C . TRP A 1 225 ? -15.794 13.164 -6.374 1.00 69.31 225 TRP A C 1
ATOM 1869 O O . TRP A 1 225 ? -16.155 12.392 -5.483 1.00 69.31 225 TRP A O 1
ATOM 1879 N N . PRO A 1 226 ? -16.110 12.940 -7.663 1.00 75.81 226 PRO A N 1
ATOM 1880 C CA . PRO A 1 226 ? -16.786 11.722 -8.078 1.00 75.81 226 PRO A CA 1
ATOM 1881 C C . PRO A 1 226 ? -16.055 10.482 -7.547 1.00 75.81 226 PRO A C 1
ATOM 1883 O O . PRO A 1 226 ? -14.817 10.452 -7.536 1.00 75.81 226 PRO A O 1
ATOM 1886 N N . PRO A 1 227 ? -16.799 9.470 -7.082 1.00 77.00 227 PRO A N 1
ATOM 1887 C CA . PRO A 1 227 ? -16.183 8.254 -6.598 1.00 77.00 227 PRO A CA 1
ATOM 1888 C C . PRO A 1 227 ? -15.448 7.532 -7.735 1.00 77.00 227 PRO A C 1
ATOM 1890 O O . PRO A 1 227 ? -15.787 7.675 -8.911 1.00 77.00 227 PRO A O 1
ATOM 1893 N N . MET A 1 228 ? -14.431 6.747 -7.389 1.00 73.81 228 MET A N 1
ATOM 1894 C CA . MET A 1 228 ? -13.619 6.044 -8.383 1.00 73.81 228 MET A CA 1
ATOM 1895 C C . MET A 1 228 ? -14.159 4.634 -8.614 1.00 73.81 228 MET A C 1
ATOM 1897 O O . MET A 1 228 ? -14.431 3.901 -7.663 1.00 73.81 228 MET A O 1
ATOM 1901 N N . ILE A 1 229 ? -14.247 4.236 -9.882 1.00 69.69 229 ILE A N 1
ATOM 1902 C CA . ILE A 1 229 ? -14.466 2.844 -10.276 1.00 69.69 229 ILE A CA 1
ATOM 1903 C C . ILE A 1 229 ? -13.098 2.268 -10.630 1.00 69.69 229 ILE A C 1
ATOM 1905 O O . ILE A 1 229 ? -12.415 2.781 -11.519 1.00 69.69 229 ILE A O 1
ATOM 1909 N N . LEU A 1 230 ? -12.679 1.241 -9.890 1.00 69.06 230 LEU A N 1
ATOM 1910 C CA . LEU A 1 230 ? -11.396 0.579 -10.110 1.00 69.06 230 LEU A CA 1
ATOM 1911 C C . LEU A 1 230 ? -11.482 -0.390 -11.269 1.00 69.06 230 LEU A C 1
ATOM 1913 O O . LEU A 1 230 ? -12.098 -1.470 -11.161 1.00 69.06 230 LEU A O 1
#